Protein AF-A0A8R2NR79-F1 (afdb_monomer)

Mean predicted aligned error: 14.7 Å

Foldseek 3Di:
DVVLCLQVLPAPVNLLVDDLVNLCVSCVVDPVVVSVVVRVVSVVVSVVLVVLVVVVVVVVVPDPDDDDDDDDDPPPPPPVDALVVLLVVDPLSVVLVVVCVVPLDDDPVSVLSSLVSSLVVCVVVVPDDDLVVQQVVLVNVCVSRVSDHSLQRWDDRDDPDDIDHSNVVVNVVVVVVCCVVVVDPDPPPDDDDPDPDDDDDDDDDDDDDDDDD

pLDDT: mean 77.38, std 22.66, range [29.72, 97.75]

Sequence (213 aa):
MLLIYVDQLIDMTTLSRMKSEQVYKLLNNFPYGIIFKFEEELVQWQNNINNLNIATNANEMSLKKSNVETIAKPHKSSHNLRVDEVLALSTQGSLILDYFKTHNKLNDGIRATLVDILIAQVLSQQIPMSVSLAESLANQIVAMFKTEVKDTYFMKIGCNKNPKGKLYSKYYNSVRNMKNTGLIPTTIIKNKIINDNQPNQILHHIKEENGKN

Solvent-accessible surface area (backbone atoms only — not comparable to full-atom values): 13415 Å² total; per-residue (Å²): 115,76,67,59,37,62,75,68,57,58,36,71,73,51,60,64,68,62,48,69,73,54,50,54,64,73,41,62,91,50,60,64,72,60,47,52,52,50,51,53,54,49,53,54,50,41,51,52,54,51,51,54,55,52,55,52,59,59,59,67,74,74,74,87,84,81,90,80,94,74,96,72,83,82,80,78,77,80,76,81,78,50,68,68,60,57,25,72,74,30,77,68,31,47,52,51,53,52,49,31,73,75,63,68,47,81,52,74,68,54,50,49,51,52,46,49,55,54,44,51,52,37,55,73,70,67,53,81,89,44,73,68,56,42,47,52,49,22,52,48,48,31,70,74,37,78,69,50,47,43,54,62,34,32,38,66,64,73,92,85,46,80,70,42,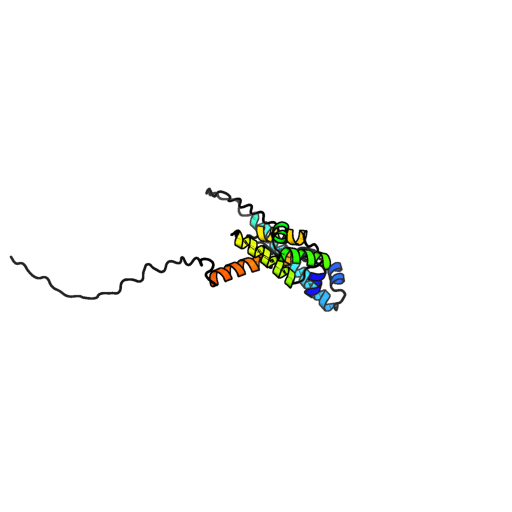28,52,47,57,51,48,44,57,51,49,53,50,49,33,35,74,71,63,76,36,87,67,88,79,82,70,97,77,87,86,84,90,84,81,83,88,81,90,80,92,72,94,82,84,88,85,81,91,133

Radius of gyration: 28.9 Å; Cα contacts (8 Å, |Δi|>4): 133; chains: 1; bounding box: 76×89×70 Å

Organism: Acyrthosiphon pisum (NCBI:txid7029)

Secondary structure (DSSP, 8-state):
-HHHHHHTT--HHHHHH--HHHHHHHTTTS-HHHHHHHHHHHHHHHHHHHHHHHHHHHHTTS--------------------HHHHHHH-HHHHHHHHHHHHHSS--HHHHHHHHHHHHHHHHHTT----HHHHHHHHHHHHHH-TT--HHHH-B--TTTSPPBSHHHHHHHHHHHHHHHTTSS------S-SSS------------------

Structure (mmCIF, N/CA/C/O backbone):
data_AF-A0A8R2NR79-F1
#
_entry.id   AF-A0A8R2NR79-F1
#
loop_
_atom_site.group_PDB
_atom_site.id
_atom_site.type_symbol
_atom_site.label_atom_id
_atom_site.label_alt_id
_atom_site.label_comp_id
_atom_site.label_asym_id
_atom_site.label_entity_id
_atom_site.label_seq_id
_atom_site.pdbx_PDB_ins_code
_atom_site.Cartn_x
_atom_site.Cartn_y
_atom_site.Cartn_z
_atom_site.occupancy
_atom_site.B_iso_or_equiv
_atom_site.auth_seq_id
_atom_site.auth_comp_id
_atom_site.auth_asym_id
_atom_site.auth_atom_id
_atom_site.pdbx_PDB_model_num
ATOM 1 N N . MET A 1 1 ? 2.578 -0.232 -17.877 1.00 53.94 1 MET A N 1
ATOM 2 C CA . MET A 1 1 ? 3.504 0.468 -16.958 1.00 53.94 1 MET A CA 1
ATOM 3 C C . MET A 1 1 ? 3.292 0.068 -15.500 1.00 53.94 1 MET A C 1
ATOM 5 O O . MET A 1 1 ? 4.182 -0.573 -14.972 1.00 53.94 1 MET A O 1
ATOM 9 N N . LEU A 1 2 ? 2.144 0.353 -14.863 1.00 45.12 2 LEU A N 1
ATOM 10 C CA . LEU A 1 2 ? 1.926 0.130 -13.413 1.00 45.12 2 LEU A CA 1
ATOM 11 C C . LEU A 1 2 ? 2.197 -1.302 -12.896 1.00 45.12 2 LEU A C 1
ATOM 13 O O . LEU A 1 2 ? 2.725 -1.444 -11.800 1.00 45.12 2 LEU A O 1
ATOM 17 N N . LEU A 1 3 ? 1.902 -2.347 -13.679 1.00 46.75 3 LEU A N 1
ATOM 18 C CA . LEU A 1 3 ? 2.153 -3.746 -13.285 1.00 46.75 3 LEU A CA 1
ATOM 19 C C . LEU A 1 3 ? 3.650 -4.071 -13.112 1.00 46.75 3 LEU A C 1
ATOM 21 O O . LEU A 1 3 ? 4.018 -4.768 -12.175 1.00 46.75 3 LEU A O 1
ATOM 25 N N . ILE A 1 4 ? 4.522 -3.490 -13.942 1.00 61.28 4 ILE A N 1
ATOM 26 C CA . ILE A 1 4 ? 5.966 -3.784 -13.931 1.00 61.28 4 ILE A CA 1
ATOM 27 C C . ILE A 1 4 ? 6.628 -3.262 -12.654 1.00 61.28 4 ILE A C 1
ATOM 29 O O . ILE A 1 4 ? 7.475 -3.939 -12.078 1.00 61.28 4 ILE A O 1
ATOM 33 N N . TYR A 1 5 ? 6.220 -2.085 -12.176 1.00 60.22 5 TYR A N 1
ATOM 34 C CA . TYR A 1 5 ? 6.789 -1.493 -10.962 1.00 60.22 5 TYR A CA 1
ATOM 35 C C . TYR A 1 5 ? 6.438 -2.292 -9.708 1.00 60.22 5 TYR A C 1
ATOM 37 O O . TYR A 1 5 ? 7.292 -2.482 -8.845 1.00 60.22 5 TYR A O 1
ATOM 45 N N . VAL A 1 6 ? 5.203 -2.796 -9.629 1.00 59.25 6 VAL A N 1
ATOM 46 C CA . VAL A 1 6 ? 4.748 -3.621 -8.500 1.00 59.25 6 VAL A CA 1
ATOM 47 C C . VAL A 1 6 ? 5.437 -4.985 -8.509 1.00 59.25 6 VAL A C 1
ATOM 49 O O . VAL A 1 6 ? 5.797 -5.488 -7.448 1.00 59.25 6 VAL A O 1
ATOM 52 N N . ASP A 1 7 ? 5.661 -5.573 -9.685 1.00 69.25 7 ASP A N 1
ATOM 53 C CA . ASP A 1 7 ? 6.327 -6.874 -9.800 1.00 69.25 7 ASP A CA 1
ATOM 54 C C . ASP A 1 7 ? 7.828 -6.808 -9.495 1.00 69.25 7 ASP A C 1
ATOM 56 O O . ASP A 1 7 ? 8.375 -7.759 -8.944 1.00 69.25 7 ASP A O 1
ATOM 60 N N . GLN A 1 8 ? 8.474 -5.678 -9.791 1.00 78.44 8 GLN A N 1
ATOM 61 C CA . GLN A 1 8 ? 9.899 -5.450 -9.518 1.00 78.44 8 GLN A CA 1
ATOM 62 C C . GLN A 1 8 ? 10.167 -4.780 -8.161 1.00 78.44 8 GLN A C 1
ATOM 64 O O . GLN A 1 8 ? 11.302 -4.401 -7.880 1.00 78.44 8 GLN A O 1
ATOM 69 N N . LEU A 1 9 ? 9.138 -4.628 -7.316 1.00 81.12 9 LEU A N 1
ATOM 70 C CA . LEU A 1 9 ? 9.237 -4.027 -5.978 1.00 81.12 9 LEU A CA 1
ATOM 71 C C . LEU A 1 9 ? 9.825 -2.608 -5.979 1.00 81.12 9 LEU A C 1
ATOM 73 O O . LEU A 1 9 ? 10.526 -2.205 -5.051 1.00 81.12 9 LEU A O 1
ATOM 77 N N . ILE A 1 10 ? 9.542 -1.841 -7.029 1.00 85.06 10 ILE A N 1
ATOM 78 C CA . ILE A 1 10 ? 10.088 -0.499 -7.190 1.00 85.06 10 ILE A CA 1
ATOM 79 C C . ILE A 1 10 ? 9.253 0.479 -6.363 1.00 85.06 10 ILE A C 1
ATOM 81 O O . ILE A 1 10 ? 8.113 0.794 -6.709 1.00 85.06 10 ILE A O 1
ATOM 85 N N . ASP A 1 11 ? 9.845 0.968 -5.275 1.00 83.88 11 ASP A N 1
ATOM 86 C CA . ASP A 1 11 ? 9.303 2.044 -4.447 1.00 8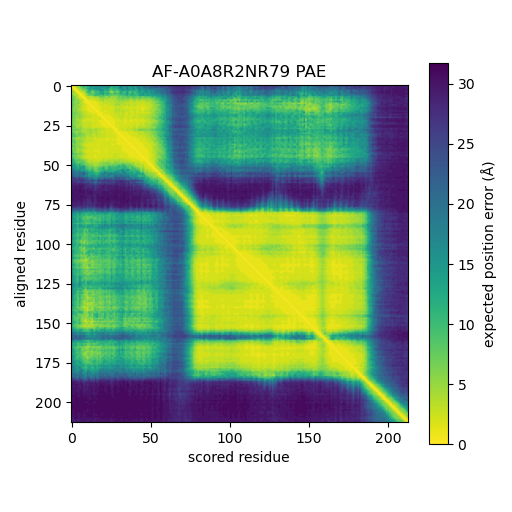3.88 11 ASP A CA 1
ATOM 87 C C . ASP A 1 11 ? 9.787 3.431 -4.927 1.00 83.88 11 ASP A C 1
ATOM 89 O O . ASP A 1 11 ? 10.653 3.570 -5.798 1.00 83.88 11 ASP A O 1
ATOM 93 N N . MET A 1 12 ? 9.224 4.495 -4.362 1.00 84.06 12 MET A N 1
ATOM 94 C CA . MET A 1 12 ? 9.547 5.880 -4.711 1.00 84.06 12 MET A CA 1
ATOM 95 C C . MET A 1 12 ? 10.981 6.253 -4.331 1.00 84.06 12 MET A C 1
ATOM 97 O O . MET A 1 12 ? 11.592 7.103 -4.982 1.00 84.06 12 MET A O 1
ATOM 101 N N . THR A 1 13 ? 11.546 5.605 -3.310 1.00 84.81 13 THR A N 1
ATOM 102 C CA . THR A 1 13 ? 12.955 5.770 -2.926 1.00 84.81 13 THR A CA 1
ATOM 103 C C . THR A 1 13 ? 13.886 5.173 -3.980 1.00 84.81 13 THR A C 1
ATOM 105 O O . THR A 1 13 ? 14.932 5.737 -4.292 1.00 84.81 13 THR A O 1
ATOM 108 N N . THR A 1 14 ? 13.499 4.042 -4.560 1.00 87.25 14 THR A N 1
ATOM 109 C CA . THR A 1 14 ? 14.222 3.380 -5.643 1.00 87.25 14 THR A CA 1
ATOM 110 C C . THR A 1 14 ? 14.127 4.214 -6.912 1.00 87.25 14 THR A C 1
ATOM 112 O O . THR A 1 14 ? 15.153 4.484 -7.531 1.00 87.25 14 THR A O 1
ATOM 115 N N . LEU A 1 15 ? 12.934 4.718 -7.256 1.00 88.31 15 LEU A N 1
ATOM 116 C CA . LEU A 1 15 ? 12.749 5.631 -8.393 1.00 88.31 15 LEU A CA 1
ATOM 117 C C . LEU A 1 15 ? 13.586 6.905 -8.260 1.00 88.31 15 LEU A C 1
ATOM 119 O O . LEU A 1 15 ? 14.172 7.351 -9.244 1.00 88.31 15 LEU A O 1
ATOM 123 N N . SER A 1 16 ? 13.697 7.481 -7.058 1.00 88.12 16 SER A N 1
ATOM 124 C CA . SER A 1 16 ? 14.470 8.718 -6.850 1.00 88.12 16 SER A CA 1
ATOM 125 C C . SER A 1 16 ? 15.976 8.549 -7.057 1.00 88.12 16 SER A C 1
ATOM 127 O O . SER A 1 16 ? 16.684 9.535 -7.236 1.00 88.12 16 SER A O 1
ATOM 129 N N . ARG A 1 17 ? 16.462 7.304 -7.064 1.00 88.94 17 ARG A N 1
ATOM 130 C CA . ARG A 1 17 ? 17.875 6.941 -7.244 1.00 88.94 17 ARG A CA 1
ATOM 131 C C . ARG A 1 17 ? 18.142 6.156 -8.528 1.00 88.94 17 ARG A C 1
ATOM 133 O O . ARG A 1 17 ? 19.284 5.767 -8.773 1.00 88.94 17 ARG A O 1
ATOM 140 N N . MET A 1 18 ? 17.103 5.890 -9.316 1.00 91.19 18 MET A N 1
ATOM 141 C CA . MET A 1 18 ? 17.179 5.050 -10.503 1.00 91.19 18 MET A CA 1
ATOM 142 C C . MET A 1 18 ? 17.978 5.747 -11.609 1.00 91.19 18 MET A C 1
ATOM 144 O O . MET A 1 18 ? 17.719 6.906 -11.931 1.00 91.19 18 MET A O 1
ATOM 148 N N . LYS A 1 19 ? 18.949 5.025 -12.181 1.00 92.12 19 LYS A N 1
ATOM 149 C CA . LYS A 1 19 ? 19.825 5.500 -13.267 1.00 92.12 19 LYS A CA 1
ATOM 150 C C . LYS A 1 19 ? 19.344 5.024 -14.637 1.00 92.12 19 LYS A C 1
ATOM 152 O O . LYS A 1 19 ? 18.679 3.993 -14.726 1.00 92.12 19 LYS A O 1
ATOM 157 N N . SER A 1 20 ? 19.797 5.692 -15.699 1.00 90.06 20 SER A N 1
ATOM 158 C CA . SER A 1 20 ? 19.536 5.350 -17.105 1.00 90.06 20 SER A CA 1
ATOM 159 C C . SER A 1 20 ? 19.664 3.854 -17.392 1.00 90.06 20 SER A C 1
ATOM 161 O O . SER A 1 20 ? 18.715 3.224 -17.843 1.00 90.06 20 SER A O 1
ATOM 163 N N . GLU A 1 21 ? 20.787 3.229 -17.026 1.00 91.75 21 GLU A N 1
ATOM 164 C CA . GLU A 1 21 ? 21.017 1.791 -17.245 1.00 91.75 21 GLU A CA 1
ATOM 165 C C . GLU A 1 21 ? 19.917 0.895 -16.657 1.00 91.75 21 GLU A C 1
ATOM 167 O O . GLU A 1 21 ? 19.565 -0.138 -17.227 1.00 91.75 21 GLU A O 1
ATOM 172 N N . GLN A 1 22 ? 19.372 1.277 -15.502 1.00 90.81 22 GLN A N 1
ATOM 173 C CA . GLN A 1 22 ? 18.300 0.541 -14.839 1.00 90.81 22 GLN A CA 1
ATOM 174 C C . GLN A 1 22 ? 16.958 0.787 -15.527 1.00 90.81 22 GLN A C 1
ATOM 176 O O . GLN A 1 22 ? 16.168 -0.145 -15.626 1.00 90.81 22 GLN A O 1
ATOM 181 N N . VAL A 1 23 ? 16.727 1.991 -16.060 1.00 90.50 23 VAL A N 1
ATOM 182 C CA . VAL A 1 23 ? 15.547 2.313 -16.875 1.00 90.50 23 VAL A CA 1
ATOM 183 C C . VAL A 1 23 ? 15.514 1.458 -18.143 1.00 90.50 23 VAL A C 1
ATOM 185 O O . VAL A 1 23 ? 14.503 0.808 -18.407 1.00 90.50 23 VAL A O 1
ATOM 188 N N . TYR A 1 24 ? 16.628 1.376 -18.878 1.00 89.31 24 TYR A N 1
ATOM 189 C CA . TYR A 1 24 ? 16.722 0.538 -20.082 1.00 89.31 24 TYR A CA 1
ATOM 190 C C . TYR A 1 24 ? 16.546 -0.952 -19.769 1.00 89.31 24 TYR A C 1
ATOM 192 O O . TYR A 1 24 ? 15.930 -1.670 -20.551 1.00 89.31 24 TYR A O 1
ATOM 200 N N . LYS A 1 25 ? 17.030 -1.426 -18.611 1.00 90.31 25 LYS A N 1
ATOM 201 C CA . LYS A 1 25 ? 16.789 -2.805 -18.150 1.00 90.31 25 LYS A CA 1
ATOM 202 C C . LYS A 1 25 ? 15.327 -3.041 -17.761 1.00 90.31 25 LYS A C 1
ATOM 204 O O . LYS A 1 25 ? 14.774 -4.078 -18.108 1.00 90.31 25 LYS A O 1
ATOM 209 N N . LEU A 1 26 ? 14.706 -2.092 -17.060 1.00 88.44 26 LEU A N 1
ATOM 210 C CA . LEU A 1 26 ? 13.327 -2.185 -16.576 1.00 88.44 26 LEU A CA 1
ATOM 211 C C . LEU A 1 26 ? 12.303 -2.152 -17.714 1.00 88.44 26 LEU A C 1
ATOM 213 O O . LEU A 1 26 ? 11.288 -2.844 -17.664 1.00 88.44 26 LEU A O 1
ATOM 217 N N . LEU A 1 27 ? 12.563 -1.325 -18.725 1.00 89.75 27 LEU A N 1
ATOM 218 C CA . LEU A 1 27 ? 11.667 -1.089 -19.853 1.00 89.75 27 LEU A CA 1
ATOM 219 C C . LEU A 1 27 ? 12.157 -1.762 -21.141 1.00 89.75 27 LEU A C 1
ATOM 221 O O . LEU A 1 27 ? 11.733 -1.371 -22.223 1.00 89.75 27 LEU A O 1
ATOM 225 N N . ASN A 1 28 ? 13.007 -2.788 -21.039 1.00 89.56 28 ASN A N 1
ATOM 226 C CA . ASN A 1 28 ? 13.616 -3.468 -22.190 1.00 89.56 28 ASN A CA 1
ATOM 227 C C . ASN A 1 28 ? 12.599 -4.027 -23.206 1.00 89.56 28 ASN A C 1
ATOM 229 O O . ASN A 1 28 ? 12.913 -4.160 -24.383 1.00 89.56 28 ASN A O 1
ATOM 233 N N . ASN A 1 29 ? 11.377 -4.321 -22.757 1.00 89.94 29 ASN A N 1
ATOM 234 C CA . ASN A 1 29 ? 10.286 -4.837 -23.581 1.00 89.94 29 ASN A CA 1
ATOM 235 C C . ASN A 1 29 ? 9.432 -3.732 -24.236 1.00 89.94 29 ASN A C 1
ATOM 237 O O . ASN A 1 29 ? 8.413 -4.037 -24.857 1.00 89.94 29 ASN A O 1
ATOM 241 N N . PHE A 1 30 ? 9.798 -2.454 -24.084 1.00 88.94 30 PHE A N 1
ATOM 242 C CA . PHE A 1 30 ? 9.082 -1.318 -24.669 1.00 88.94 30 PHE A CA 1
ATOM 243 C C . PHE A 1 30 ? 9.862 -0.694 -25.831 1.00 88.94 30 PHE A C 1
ATOM 245 O O . PHE A 1 30 ? 11.091 -0.725 -25.845 1.00 88.94 30 PHE A O 1
ATOM 252 N N . PRO A 1 31 ? 9.172 -0.063 -26.799 1.00 93.94 31 PRO A N 1
ATOM 253 C CA . PRO A 1 31 ? 9.835 0.711 -27.842 1.00 93.94 31 PRO A CA 1
ATOM 254 C C . PRO A 1 31 ? 10.679 1.847 -27.256 1.00 93.94 31 PRO A C 1
ATOM 256 O O . PRO A 1 31 ? 10.242 2.526 -26.325 1.00 93.94 31 PRO A O 1
ATOM 259 N N . TYR A 1 32 ? 11.834 2.127 -27.868 1.00 89.88 32 TYR A N 1
ATOM 260 C CA . TYR A 1 32 ? 12.773 3.161 -27.414 1.00 89.88 32 TYR A CA 1
ATOM 261 C C . TYR A 1 32 ? 12.125 4.520 -27.147 1.00 89.88 32 TYR A C 1
ATOM 263 O O . TYR A 1 32 ? 12.447 5.145 -26.146 1.00 89.88 32 TYR A O 1
ATOM 271 N N . GLY A 1 33 ? 11.173 4.966 -27.974 1.00 90.06 33 GLY A N 1
ATOM 272 C CA . GLY A 1 33 ? 10.485 6.243 -27.747 1.00 90.06 33 GLY A CA 1
ATOM 273 C C . GLY A 1 33 ? 9.763 6.323 -26.394 1.00 90.06 33 GLY A C 1
ATOM 274 O O . GLY A 1 33 ? 9.750 7.376 -25.765 1.00 90.06 33 GLY A O 1
ATOM 275 N N . ILE A 1 34 ? 9.217 5.203 -25.907 1.00 88.56 34 ILE A N 1
ATOM 276 C CA . ILE A 1 34 ? 8.602 5.121 -24.575 1.00 88.56 34 ILE A CA 1
ATOM 277 C C . ILE A 1 34 ? 9.674 5.138 -23.484 1.00 88.56 34 ILE A C 1
ATOM 279 O O . ILE A 1 34 ? 9.480 5.792 -22.462 1.00 88.56 34 ILE A O 1
ATOM 283 N N . ILE A 1 35 ? 10.801 4.453 -23.707 1.00 91.75 35 ILE A N 1
ATOM 284 C CA . ILE A 1 35 ? 11.926 4.420 -22.764 1.00 91.75 35 ILE A CA 1
ATOM 285 C C . ILE A 1 35 ? 12.523 5.823 -22.597 1.00 91.75 35 ILE A C 1
ATOM 287 O O . ILE A 1 35 ? 12.637 6.292 -21.469 1.00 91.75 35 ILE A O 1
ATOM 291 N N . PHE A 1 36 ? 12.821 6.514 -23.702 1.00 91.31 36 PHE A N 1
ATOM 292 C CA . PHE A 1 36 ? 13.370 7.874 -23.696 1.00 91.31 36 PHE A CA 1
ATOM 293 C C . PHE A 1 36 ? 12.433 8.865 -23.014 1.00 91.31 36 PHE A C 1
ATOM 295 O O . PHE A 1 36 ? 12.863 9.622 -22.149 1.00 91.31 36 PHE A O 1
ATOM 302 N N . LYS A 1 37 ? 11.140 8.830 -23.358 1.00 92.69 37 LYS A N 1
ATOM 303 C CA . LYS A 1 37 ? 10.154 9.711 -22.728 1.00 92.69 37 LYS A CA 1
ATOM 304 C C . LYS A 1 37 ? 10.060 9.465 -21.221 1.00 92.69 37 LYS A C 1
ATOM 306 O O . LYS A 1 37 ? 10.024 10.414 -20.446 1.00 92.69 37 LYS A O 1
ATOM 311 N N . PHE A 1 38 ? 10.036 8.199 -20.802 1.00 93.69 38 PHE A N 1
ATOM 312 C CA . PHE A 1 38 ? 10.016 7.864 -19.381 1.00 93.69 38 PHE A CA 1
ATOM 313 C C . PHE A 1 38 ? 11.293 8.326 -18.665 1.00 93.69 38 PHE A C 1
ATOM 315 O O . PHE A 1 38 ? 11.208 8.878 -17.572 1.00 93.69 38 PHE A O 1
ATOM 322 N N . GLU A 1 39 ? 12.464 8.111 -19.267 1.00 94.38 39 GLU A N 1
ATOM 323 C CA . GLU A 1 39 ? 13.752 8.553 -18.724 1.00 94.38 39 GLU A CA 1
ATOM 324 C C . GLU A 1 39 ? 13.782 10.075 -18.524 1.00 94.38 39 GLU A C 1
ATOM 326 O O . GLU A 1 39 ? 14.154 10.545 -17.448 1.00 94.38 39 GLU A O 1
ATOM 331 N N . GLU A 1 40 ? 13.325 10.844 -19.514 1.00 93.19 40 GLU A N 1
ATOM 332 C CA . GLU A 1 40 ? 13.242 12.303 -19.431 1.00 93.19 40 GLU A CA 1
ATOM 333 C C . GLU A 1 40 ? 12.312 12.758 -18.294 1.00 93.19 40 GLU A C 1
ATOM 335 O O . GLU A 1 40 ? 12.704 13.571 -17.450 1.00 93.19 40 GLU A O 1
ATOM 340 N N . GLU A 1 41 ? 11.101 12.196 -18.222 1.00 93.56 41 GLU A N 1
ATOM 341 C CA . GLU A 1 41 ? 10.136 12.499 -17.158 1.00 93.56 41 GLU A CA 1
ATOM 342 C C . GLU A 1 41 ? 10.678 12.123 -15.766 1.00 93.56 41 GLU A C 1
ATOM 344 O O . GLU A 1 41 ? 10.479 12.864 -14.796 1.00 93.56 41 GLU A O 1
ATOM 349 N N . LEU A 1 42 ? 11.408 11.008 -15.657 1.00 92.38 42 LEU A N 1
ATOM 350 C CA . LEU A 1 42 ? 12.032 10.562 -14.412 1.00 92.38 42 LEU A CA 1
ATOM 351 C C . LEU A 1 42 ? 13.107 11.549 -13.938 1.00 92.38 42 LEU A C 1
ATOM 353 O O . LEU A 1 42 ? 13.097 11.936 -12.768 1.00 92.38 42 LEU A O 1
ATOM 357 N N . VAL A 1 43 ? 13.998 11.991 -14.831 1.00 92.94 43 VAL A N 1
ATOM 358 C CA . VAL A 1 43 ? 15.059 12.963 -14.510 1.00 92.94 43 VAL A CA 1
ATOM 359 C C . VAL A 1 43 ? 14.460 14.305 -14.087 1.00 92.94 43 VAL A C 1
ATOM 361 O O . VAL A 1 43 ? 14.874 14.887 -13.080 1.00 92.94 43 VAL A O 1
ATOM 364 N N . GLN A 1 44 ? 13.440 14.788 -14.803 1.00 91.75 44 GLN A N 1
ATOM 365 C CA . GLN A 1 44 ? 12.730 16.015 -14.429 1.00 91.75 44 GLN A CA 1
ATOM 366 C C . GLN A 1 44 ? 12.093 15.897 -13.037 1.00 91.75 44 GLN A C 1
ATOM 368 O O . GLN A 1 44 ? 12.212 16.809 -12.210 1.00 91.75 44 GLN A O 1
ATOM 373 N N . TRP A 1 45 ? 11.454 14.762 -12.744 1.00 92.19 45 TRP A N 1
ATOM 374 C CA . TRP A 1 45 ? 10.865 14.504 -11.433 1.00 92.19 45 TRP A CA 1
ATOM 375 C C . TRP A 1 45 ? 11.921 14.439 -10.316 1.00 92.19 45 TRP A C 1
ATOM 377 O O . TRP A 1 45 ? 11.734 15.074 -9.274 1.00 92.19 45 TRP A O 1
ATOM 387 N N . GLN A 1 46 ? 13.046 13.750 -10.534 1.00 90.75 46 GLN A N 1
ATOM 388 C CA . GLN A 1 46 ? 14.161 13.672 -9.579 1.00 90.75 46 GLN A CA 1
ATOM 389 C C . GLN A 1 46 ? 14.721 15.066 -9.248 1.00 90.75 46 GLN A C 1
ATOM 391 O O . GLN A 1 46 ? 14.887 15.410 -8.074 1.00 90.75 46 GLN A O 1
ATOM 396 N N . ASN A 1 47 ? 14.930 15.908 -10.264 1.00 89.50 47 ASN A N 1
ATOM 397 C CA . ASN A 1 47 ? 15.398 17.285 -10.082 1.00 89.50 47 ASN A CA 1
ATOM 398 C C . ASN A 1 47 ? 14.414 18.128 -9.259 1.00 89.50 47 ASN A C 1
ATOM 400 O O . ASN A 1 47 ? 14.823 18.872 -8.367 1.00 89.50 47 ASN A O 1
ATOM 404 N N . ASN A 1 48 ? 13.110 17.978 -9.500 1.00 88.00 48 ASN A N 1
ATOM 405 C CA . ASN A 1 48 ? 12.079 18.693 -8.748 1.00 88.00 48 ASN A CA 1
ATOM 406 C C . ASN A 1 48 ? 12.067 18.302 -7.256 1.00 88.00 48 ASN A C 1
ATOM 408 O O . ASN A 1 48 ? 11.989 19.168 -6.383 1.00 88.00 48 ASN A O 1
ATOM 412 N N . ILE A 1 49 ? 12.206 17.007 -6.946 1.00 83.06 49 ILE A N 1
ATOM 413 C CA . ILE A 1 49 ? 12.311 16.521 -5.558 1.00 83.06 49 ILE A CA 1
ATOM 414 C C . ILE A 1 49 ? 13.542 17.127 -4.864 1.00 83.06 49 ILE A C 1
ATOM 416 O O . ILE A 1 49 ? 13.435 17.607 -3.734 1.00 83.06 49 ILE A O 1
ATOM 420 N N . ASN A 1 50 ? 14.696 17.151 -5.538 1.00 80.81 50 ASN A N 1
ATOM 421 C CA . ASN A 1 50 ? 15.930 17.720 -4.988 1.00 80.81 50 ASN A CA 1
ATOM 422 C C . ASN A 1 50 ? 15.794 19.222 -4.712 1.00 80.81 50 ASN A C 1
ATOM 424 O O . ASN A 1 50 ? 16.154 19.682 -3.629 1.00 80.81 50 ASN A O 1
ATOM 428 N N . ASN A 1 51 ? 15.199 19.972 -5.640 1.00 80.19 51 ASN A N 1
ATOM 429 C CA . ASN A 1 51 ? 14.953 21.405 -5.472 1.00 80.19 51 ASN A CA 1
ATOM 430 C C . ASN A 1 51 ? 14.016 21.699 -4.292 1.00 80.19 51 ASN A C 1
ATOM 432 O O . ASN A 1 51 ? 14.268 22.629 -3.524 1.00 80.19 51 ASN A O 1
ATOM 436 N N . LEU A 1 52 ? 12.969 20.885 -4.103 1.00 74.81 52 LEU A N 1
ATOM 437 C CA . LEU A 1 52 ? 12.061 21.014 -2.962 1.00 74.81 52 LEU A CA 1
ATOM 438 C C . LEU A 1 52 ? 12.796 20.803 -1.631 1.00 74.81 52 LEU A C 1
ATOM 440 O O . LEU A 1 52 ? 12.582 21.574 -0.698 1.00 74.81 52 LEU A O 1
ATOM 444 N N . ASN A 1 53 ? 13.683 19.806 -1.565 1.00 69.50 53 ASN A N 1
ATOM 445 C CA . ASN A 1 53 ? 14.474 19.511 -0.369 1.00 69.50 53 ASN A CA 1
ATOM 446 C C . ASN A 1 53 ? 15.500 20.621 -0.057 1.00 69.50 53 ASN A C 1
ATOM 448 O O . ASN A 1 53 ? 15.707 20.969 1.106 1.00 69.50 53 ASN A O 1
ATOM 452 N N . ILE A 1 54 ? 16.121 21.215 -1.083 1.00 66.31 54 ILE A N 1
ATOM 453 C CA . ILE A 1 54 ? 17.070 22.332 -0.924 1.00 66.31 54 ILE A CA 1
ATOM 454 C C . ILE A 1 54 ? 16.350 23.589 -0.416 1.00 66.31 54 ILE A C 1
ATOM 456 O O . ILE A 1 54 ? 16.820 24.229 0.525 1.00 66.31 54 ILE A O 1
ATOM 460 N N . ALA A 1 55 ? 15.182 23.912 -0.980 1.00 60.88 55 ALA A N 1
ATOM 461 C CA . ALA A 1 55 ? 14.378 25.055 -0.549 1.00 60.88 55 ALA A CA 1
ATOM 462 C C . ALA A 1 55 ? 13.902 24.925 0.910 1.00 60.88 55 ALA A C 1
ATOM 464 O O . ALA A 1 55 ? 13.876 25.911 1.646 1.00 60.88 55 ALA A O 1
ATOM 465 N N . THR A 1 56 ? 13.568 23.714 1.366 1.00 57.28 56 THR A N 1
ATOM 466 C CA . THR A 1 56 ? 13.214 23.477 2.775 1.00 57.28 56 THR A CA 1
ATOM 467 C C . THR A 1 56 ? 14.405 23.633 3.720 1.00 57.28 56 THR A C 1
ATOM 469 O O . THR A 1 56 ? 14.250 24.252 4.769 1.00 57.28 56 THR A O 1
ATOM 472 N N . ASN A 1 57 ? 15.599 23.177 3.329 1.00 57.28 57 ASN A N 1
ATOM 473 C CA . ASN A 1 57 ? 16.805 23.303 4.158 1.00 57.28 57 ASN A CA 1
ATOM 474 C C . ASN A 1 57 ? 17.288 24.762 4.280 1.00 57.28 57 ASN A C 1
ATOM 476 O O . ASN A 1 57 ? 17.851 25.146 5.303 1.00 57.28 57 ASN A O 1
ATOM 480 N N . ALA A 1 58 ? 17.043 25.593 3.262 1.00 53.81 58 ALA A N 1
ATOM 481 C CA . ALA A 1 58 ? 17.337 27.026 3.310 1.00 53.81 58 ALA A CA 1
ATOM 482 C C . ALA A 1 58 ? 16.394 27.791 4.262 1.00 53.81 58 ALA A C 1
ATOM 484 O O . ALA A 1 58 ? 16.829 28.698 4.972 1.00 53.81 58 ALA A O 1
ATOM 485 N N . ASN A 1 59 ? 15.120 27.393 4.333 1.00 54.53 59 ASN A N 1
ATOM 486 C CA . ASN A 1 59 ? 14.122 28.038 5.193 1.00 54.53 59 ASN A CA 1
ATOM 487 C C . ASN A 1 59 ? 14.282 27.693 6.687 1.00 54.53 59 ASN A C 1
ATOM 489 O O . ASN A 1 59 ? 13.885 28.485 7.541 1.00 54.53 59 ASN A O 1
ATOM 493 N N . GLU A 1 60 ? 14.907 26.562 7.029 1.00 47.28 60 GLU A N 1
ATOM 494 C CA . GLU A 1 60 ? 15.214 26.208 8.426 1.00 47.28 60 GLU A CA 1
ATOM 495 C C . GLU A 1 60 ? 16.362 27.037 9.033 1.00 47.28 60 GLU A C 1
ATOM 497 O O . GLU A 1 60 ? 16.493 27.110 10.256 1.00 47.28 60 GLU A O 1
ATOM 502 N N . MET A 1 61 ? 17.158 27.733 8.213 1.00 41.81 61 MET A N 1
ATOM 503 C CA . MET A 1 61 ? 18.282 28.553 8.685 1.00 41.81 61 MET A CA 1
ATOM 504 C C . MET A 1 61 ? 17.891 29.979 9.113 1.00 41.81 61 MET A C 1
ATOM 506 O O . MET A 1 61 ? 18.729 30.690 9.665 1.00 41.81 61 MET A O 1
ATOM 510 N N . SER A 1 62 ? 16.638 30.410 8.901 1.00 42.25 62 SER A N 1
ATOM 511 C CA . SER A 1 62 ? 16.226 31.814 9.104 1.00 42.25 62 SER A CA 1
ATOM 512 C C . SER A 1 62 ? 15.246 32.062 10.266 1.00 42.25 62 SER A C 1
ATOM 514 O O . SER A 1 62 ? 14.967 33.212 10.592 1.00 42.25 62 SER A O 1
ATOM 516 N N . LEU A 1 63 ? 14.776 31.036 10.983 1.00 40.88 63 LEU A N 1
ATOM 517 C CA . LEU A 1 63 ? 13.842 31.212 12.110 1.00 40.88 63 LEU A CA 1
ATOM 518 C C . LEU A 1 63 ? 14.382 30.602 13.410 1.00 40.88 63 LEU A C 1
ATOM 520 O O . LEU A 1 63 ? 13.867 29.620 13.935 1.00 40.88 63 LEU A O 1
ATOM 524 N N . LYS A 1 64 ? 15.414 31.235 13.977 1.00 46.88 64 LYS A N 1
ATOM 525 C CA . LYS A 1 64 ? 15.733 31.122 15.409 1.00 46.88 64 LYS A CA 1
ATOM 526 C C . LYS A 1 64 ? 15.891 32.508 16.027 1.00 46.88 64 LYS A C 1
ATOM 528 O O . LYS A 1 64 ? 17.006 32.978 16.229 1.00 46.88 64 LYS A O 1
ATOM 533 N N . LYS A 1 65 ? 14.760 33.139 16.354 1.00 42.16 65 LYS A N 1
ATOM 534 C CA . LYS A 1 65 ? 14.628 34.060 17.497 1.00 42.16 65 LYS A CA 1
ATOM 535 C C . LYS A 1 65 ? 13.159 34.420 17.745 1.00 42.16 65 LYS A C 1
ATOM 537 O O . LYS A 1 65 ? 12.590 35.211 17.009 1.00 42.16 65 LYS A O 1
ATOM 542 N N . SER A 1 66 ? 12.575 33.841 18.794 1.00 33.62 66 SER A N 1
ATOM 543 C CA . SER A 1 66 ? 11.879 34.554 19.880 1.00 33.62 66 SER A CA 1
ATOM 544 C C . SER A 1 66 ? 11.149 33.555 20.787 1.00 33.62 66 SER A C 1
ATOM 546 O O . SER A 1 66 ? 10.500 32.633 20.303 1.00 33.62 66 SER A O 1
ATOM 548 N N . ASN A 1 67 ? 11.284 33.771 22.098 1.00 40.88 67 ASN A N 1
ATOM 549 C CA . ASN A 1 67 ? 10.597 33.106 23.210 1.00 40.88 67 ASN A CA 1
ATOM 550 C C . ASN A 1 67 ? 9.080 32.986 23.012 1.00 40.88 67 ASN A C 1
ATOM 552 O O . ASN A 1 67 ? 8.498 33.916 22.466 1.00 40.88 67 ASN A O 1
ATOM 556 N N . VAL A 1 68 ? 8.466 31.936 23.581 1.00 34.25 68 VAL A N 1
ATOM 557 C CA . VAL A 1 68 ? 7.443 32.017 24.652 1.00 34.25 68 VAL A CA 1
ATOM 558 C C . VAL A 1 68 ? 7.328 30.641 25.330 1.00 34.25 68 VAL A C 1
ATOM 560 O O . VAL A 1 68 ? 7.132 29.617 24.677 1.00 34.25 68 VAL A O 1
ATOM 563 N N . GLU A 1 69 ? 7.455 30.636 26.656 1.00 41.56 69 GLU A N 1
ATOM 564 C CA . GLU A 1 69 ? 7.060 29.549 27.550 1.00 41.56 69 GLU A CA 1
ATOM 565 C C . GLU A 1 69 ? 5.556 29.283 27.438 1.00 41.56 69 GLU A C 1
ATOM 567 O O . GLU A 1 69 ? 4.756 30.180 27.687 1.00 41.56 69 GLU A O 1
ATOM 572 N N . THR A 1 70 ? 5.131 28.044 27.186 1.00 32.78 70 THR A N 1
ATOM 573 C CA . THR A 1 70 ? 3.915 27.530 27.834 1.00 32.78 70 THR A CA 1
ATOM 574 C C . THR A 1 70 ? 3.992 26.015 27.965 1.00 32.78 70 THR A C 1
ATOM 576 O O . THR A 1 70 ? 4.231 25.276 27.013 1.00 32.78 70 THR A O 1
ATOM 579 N N . ILE A 1 71 ? 3.791 25.578 29.200 1.00 46.66 71 ILE A N 1
ATOM 580 C CA . ILE A 1 71 ? 3.704 24.203 29.670 1.00 46.66 71 ILE A CA 1
ATOM 581 C C . ILE A 1 71 ? 2.664 23.427 28.849 1.00 46.66 71 ILE A C 1
ATOM 583 O O . ILE A 1 71 ? 1.467 23.680 28.951 1.00 46.66 71 ILE A O 1
ATOM 587 N N . ALA A 1 72 ? 3.111 22.417 28.105 1.00 37.06 72 ALA A N 1
ATOM 588 C CA . ALA A 1 72 ? 2.262 21.318 27.664 1.00 37.06 72 ALA A CA 1
ATOM 589 C C . ALA A 1 72 ? 3.032 20.006 27.834 1.00 37.06 72 ALA A C 1
ATOM 591 O O . ALA A 1 72 ? 4.054 19.759 27.195 1.00 37.06 72 ALA A O 1
ATOM 592 N N . LYS A 1 73 ? 2.548 19.179 28.763 1.00 39.78 73 LYS A N 1
ATOM 593 C CA . LYS A 1 73 ? 3.060 17.836 29.045 1.00 39.78 73 LYS A CA 1
ATOM 594 C C . LYS A 1 73 ? 3.102 17.013 27.745 1.00 39.78 73 LYS A C 1
ATOM 596 O O . LYS A 1 73 ? 2.093 16.977 27.039 1.00 39.78 73 LYS A O 1
ATOM 601 N N . PRO A 1 74 ? 4.192 16.287 27.441 1.00 34.66 74 PRO A N 1
ATOM 602 C CA . PRO A 1 74 ? 4.181 15.335 26.345 1.00 34.66 74 PRO A CA 1
ATOM 603 C C . PRO A 1 74 ? 3.352 14.118 26.772 1.00 34.66 74 PRO A C 1
ATOM 605 O O . PRO A 1 74 ? 3.814 13.285 27.554 1.00 34.66 74 PRO A O 1
ATOM 608 N N . HIS A 1 75 ? 2.128 13.990 26.259 1.00 37.03 75 HIS A N 1
ATOM 609 C CA . HIS A 1 75 ? 1.444 12.699 26.245 1.00 37.03 75 HIS A CA 1
ATOM 610 C C . HIS A 1 75 ? 2.248 11.766 25.328 1.00 37.03 75 HIS A C 1
ATOM 612 O O . HIS A 1 75 ? 2.066 11.736 24.113 1.00 37.03 75 HIS A O 1
ATOM 618 N N . LYS A 1 76 ? 3.182 11.013 25.915 1.00 44.19 76 LYS A N 1
ATOM 619 C CA . LYS A 1 76 ? 3.773 9.828 25.292 1.00 44.19 76 LYS A CA 1
ATOM 620 C C . LYS A 1 76 ? 2.696 8.745 25.233 1.00 44.19 76 LYS A C 1
ATOM 622 O O . LYS A 1 76 ? 2.657 7.857 26.077 1.00 44.19 76 LYS A O 1
ATOM 627 N N . SER A 1 77 ? 1.801 8.819 24.254 1.00 42.56 77 SER A N 1
ATOM 628 C CA . SER A 1 77 ? 0.966 7.679 23.894 1.00 42.56 77 SER A CA 1
ATOM 629 C C . SER A 1 77 ? 1.812 6.732 23.037 1.00 42.56 77 SER A C 1
ATOM 631 O O . SER A 1 77 ? 1.706 6.723 21.810 1.00 42.56 77 SER A O 1
ATOM 633 N N . SER A 1 78 ? 2.717 5.975 23.666 1.00 52.28 78 SER A N 1
ATOM 634 C CA . SER A 1 78 ? 3.424 4.872 22.999 1.00 52.28 78 SER A CA 1
ATOM 635 C C . SER A 1 78 ? 2.447 3.716 22.767 1.00 52.28 78 SER A C 1
ATOM 637 O O . SER A 1 78 ? 2.552 2.664 23.389 1.00 52.28 78 SER A O 1
ATOM 639 N N . HIS A 1 79 ? 1.455 3.919 21.898 1.00 61.59 79 HIS A N 1
ATOM 640 C CA . HIS A 1 79 ? 0.626 2.831 21.398 1.00 61.59 79 HIS A CA 1
ATOM 641 C C . HIS A 1 79 ? 1.490 2.012 20.442 1.00 61.59 79 HIS A C 1
ATOM 643 O O . HIS A 1 79 ? 1.627 2.337 19.262 1.00 61.59 79 HIS A O 1
ATOM 649 N N . ASN A 1 80 ? 2.150 0.991 20.984 1.00 73.69 80 ASN A N 1
ATOM 650 C CA . ASN A 1 80 ? 2.979 0.082 20.211 1.00 73.69 80 ASN A CA 1
ATOM 651 C C . ASN A 1 80 ? 2.080 -0.960 19.534 1.00 73.69 80 ASN A C 1
ATOM 653 O O . ASN A 1 80 ? 1.948 -2.082 20.012 1.00 73.69 80 ASN A O 1
ATOM 657 N N . LEU A 1 81 ? 1.391 -0.554 18.465 1.00 89.38 81 LEU A N 1
ATOM 658 C CA . LEU A 1 81 ? 0.587 -1.474 17.670 1.00 89.38 81 LEU A CA 1
ATOM 659 C C . LEU A 1 81 ? 1.509 -2.339 16.803 1.00 89.38 81 LEU A C 1
ATOM 661 O O . LEU A 1 81 ? 2.250 -1.822 15.959 1.00 89.38 81 LEU A O 1
ATOM 665 N N . ARG A 1 82 ? 1.434 -3.652 17.018 1.00 93.44 82 ARG A N 1
ATOM 666 C CA . ARG A 1 82 ? 2.281 -4.658 16.382 1.00 93.44 82 ARG A CA 1
ATOM 667 C C . ARG A 1 82 ? 1.516 -5.470 15.343 1.00 93.44 82 ARG A C 1
ATOM 669 O O . ARG A 1 82 ? 0.531 -6.126 15.667 1.00 93.44 82 ARG A O 1
ATOM 676 N N . VAL A 1 83 ? 1.950 -5.408 14.084 1.00 95.44 83 VAL A N 1
ATOM 677 C CA . VAL A 1 83 ? 1.260 -6.048 12.947 1.00 95.44 83 VAL A CA 1
ATOM 678 C C . VAL A 1 83 ? 1.198 -7.568 13.108 1.00 95.44 83 VAL A C 1
ATOM 680 O O . VAL A 1 83 ? 0.170 -8.171 12.809 1.00 95.44 83 VAL A O 1
ATOM 683 N N . ASP A 1 84 ? 2.265 -8.177 13.620 1.00 94.00 84 ASP A N 1
ATOM 684 C CA . ASP A 1 84 ? 2.352 -9.614 13.876 1.00 94.00 84 ASP A CA 1
ATOM 685 C C . ASP A 1 84 ? 1.332 -10.076 14.923 1.00 94.00 84 ASP A C 1
ATOM 687 O O . ASP A 1 84 ? 0.608 -11.045 14.695 1.00 94.00 84 ASP A O 1
ATOM 691 N N . GLU A 1 85 ? 1.203 -9.338 16.027 1.00 94.19 85 GLU A N 1
ATOM 692 C CA . GLU A 1 85 ? 0.232 -9.642 17.083 1.00 94.19 85 GLU A CA 1
ATOM 693 C C . GLU A 1 85 ? -1.207 -9.498 16.575 1.00 94.19 85 GLU A C 1
ATOM 695 O O . GLU A 1 85 ? -2.045 -10.370 16.801 1.00 94.19 85 GLU A O 1
ATOM 700 N N . VAL A 1 86 ? -1.494 -8.431 15.825 1.00 94.56 86 VAL A N 1
ATOM 701 C CA . VAL A 1 86 ? -2.836 -8.194 15.274 1.00 94.56 86 VAL A CA 1
ATOM 702 C C . VAL A 1 86 ? -3.253 -9.296 14.297 1.00 94.56 86 VAL A C 1
ATOM 704 O O . VAL A 1 86 ? -4.411 -9.715 14.296 1.00 94.56 86 VAL A O 1
ATOM 707 N N . LEU A 1 87 ? -2.321 -9.790 13.481 1.00 94.81 87 LEU A N 1
ATOM 708 C CA . 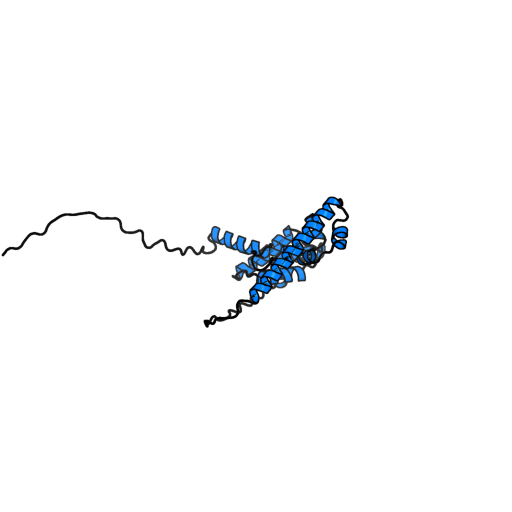LEU A 1 87 ? -2.604 -10.871 12.539 1.00 94.81 87 LEU A CA 1
ATOM 709 C C . LEU A 1 87 ? -2.719 -12.233 13.227 1.00 94.81 87 LEU A C 1
ATOM 711 O O . LEU A 1 87 ? -3.548 -13.038 12.813 1.00 94.81 87 LEU A O 1
ATOM 715 N N . ALA A 1 88 ? -1.953 -12.480 14.290 1.00 92.06 88 ALA A N 1
ATOM 716 C CA . ALA A 1 88 ? -2.068 -13.707 15.076 1.00 92.06 88 ALA A CA 1
ATOM 717 C C . ALA A 1 88 ? -3.406 -13.802 15.831 1.00 92.06 88 ALA A C 1
ATOM 719 O O . ALA A 1 88 ? -3.946 -14.892 15.995 1.00 92.06 88 ALA A O 1
ATOM 720 N N . LEU A 1 89 ? -3.960 -12.665 16.264 1.00 90.81 89 LEU A N 1
ATOM 721 C CA . LEU A 1 89 ? -5.224 -12.607 17.007 1.00 90.81 89 LEU A CA 1
ATOM 722 C C . LEU A 1 89 ? -6.476 -12.701 16.120 1.00 90.81 89 LEU A C 1
ATOM 724 O O . LEU A 1 89 ? -7.571 -12.928 16.630 1.00 90.81 89 LEU A O 1
ATOM 728 N N . SER A 1 90 ? -6.341 -12.509 14.807 1.00 93.00 90 SER A N 1
ATOM 729 C CA . SER A 1 90 ? -7.465 -12.500 13.870 1.00 93.00 90 SER A CA 1
ATOM 730 C C . SER A 1 90 ? -7.476 -13.754 13.004 1.00 93.00 90 SER A C 1
ATOM 732 O O . SER A 1 90 ? -6.487 -14.064 12.342 1.00 93.00 90 SER A O 1
ATOM 734 N N . THR A 1 91 ? -8.630 -14.420 12.894 1.00 92.75 91 THR A N 1
ATOM 735 C CA . THR A 1 91 ? -8.819 -15.541 11.954 1.00 92.75 91 THR A CA 1
ATOM 736 C C . THR A 1 91 ? -8.486 -15.133 10.517 1.00 92.75 91 THR A C 1
ATOM 738 O O . THR A 1 91 ? -7.834 -15.875 9.787 1.00 92.75 91 THR A O 1
ATOM 741 N N . GLN A 1 92 ? -8.872 -13.917 10.115 1.00 94.38 92 GLN A N 1
ATOM 742 C CA . GLN A 1 92 ? -8.524 -13.371 8.800 1.00 94.38 92 GLN A CA 1
ATOM 743 C C . GLN A 1 92 ? -7.019 -13.094 8.681 1.00 94.38 92 GLN A C 1
ATOM 745 O O . GLN A 1 92 ? -6.445 -13.240 7.606 1.00 94.38 92 GLN A O 1
ATOM 750 N N . GLY A 1 93 ? -6.361 -12.746 9.788 1.00 95.38 93 GLY A N 1
ATOM 751 C CA . GLY A 1 93 ? -4.912 -12.581 9.840 1.00 95.38 93 GLY A CA 1
ATOM 752 C C . GLY A 1 93 ? -4.159 -13.889 9.609 1.00 95.38 93 GLY A C 1
ATOM 753 O O . GLY A 1 93 ? -3.207 -13.910 8.830 1.00 95.38 93 GLY A O 1
ATOM 754 N N . SER A 1 94 ? -4.639 -14.997 10.182 1.00 94.62 94 SER A N 1
ATOM 755 C CA . SER A 1 94 ? -4.091 -16.333 9.905 1.00 94.62 94 SER A CA 1
ATOM 756 C C . SER A 1 94 ? -4.210 -16.703 8.422 1.00 94.62 94 SER A C 1
ATOM 758 O O . SER A 1 94 ? -3.232 -17.151 7.829 1.00 94.62 94 SER A O 1
ATOM 760 N N . LEU A 1 95 ? -5.352 -16.409 7.786 1.00 94.44 95 LEU A N 1
ATOM 761 C CA . LEU A 1 95 ? -5.537 -16.638 6.346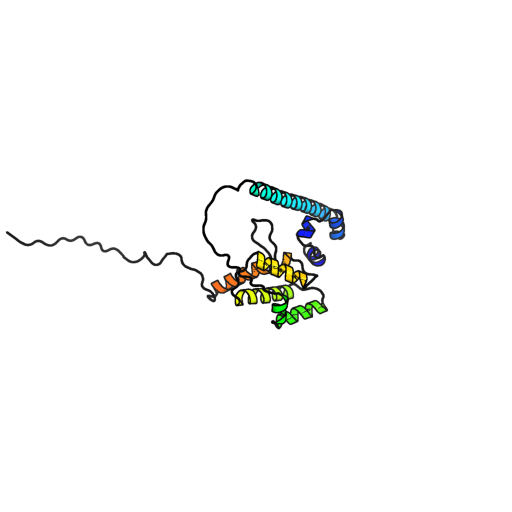 1.00 94.44 95 LEU A CA 1
ATOM 762 C C . LEU A 1 95 ? -4.549 -15.832 5.489 1.00 94.44 95 LEU A C 1
ATOM 764 O O . LEU A 1 95 ? -4.033 -16.348 4.501 1.00 94.44 95 LEU A O 1
ATOM 768 N N . ILE A 1 96 ? -4.252 -14.584 5.868 1.00 96.38 96 ILE A N 1
ATOM 769 C CA . ILE A 1 96 ? -3.250 -13.755 5.177 1.00 96.38 96 ILE A CA 1
ATOM 770 C C . ILE A 1 96 ? -1.855 -14.379 5.303 1.00 96.38 96 ILE A C 1
ATOM 772 O O . ILE A 1 96 ? -1.122 -14.453 4.314 1.00 96.38 96 ILE A O 1
ATOM 776 N N . LEU A 1 97 ? -1.489 -14.828 6.508 1.00 95.75 97 LEU A N 1
ATOM 777 C CA . LEU A 1 97 ? -0.200 -15.470 6.767 1.00 95.75 97 LEU A CA 1
ATOM 778 C C . LEU A 1 97 ? -0.044 -16.758 5.954 1.00 95.75 97 LEU A C 1
ATOM 780 O O . LEU A 1 97 ? 0.993 -16.955 5.324 1.00 95.75 97 LEU A O 1
ATOM 784 N N . ASP A 1 98 ? -1.067 -17.610 5.931 1.00 95.06 98 ASP A N 1
ATOM 785 C CA . ASP A 1 98 ? -1.025 -18.876 5.198 1.00 95.06 98 ASP A CA 1
ATOM 786 C C . ASP A 1 98 ? -1.014 -18.657 3.684 1.00 95.06 98 ASP A C 1
ATOM 788 O O . ASP A 1 98 ? -0.189 -19.249 2.988 1.00 95.06 98 ASP A O 1
ATOM 792 N N . TYR A 1 99 ? -1.820 -17.718 3.180 1.00 95.44 99 TYR A N 1
ATOM 793 C CA . TYR A 1 99 ? -1.767 -17.311 1.777 1.00 95.44 99 TYR A CA 1
ATOM 794 C C . TYR A 1 99 ? -0.357 -16.850 1.380 1.00 95.44 99 TYR A C 1
ATOM 796 O O . TYR A 1 99 ? 0.177 -17.266 0.349 1.00 95.44 99 TYR A O 1
ATOM 804 N N . PHE A 1 100 ? 0.285 -16.017 2.204 1.00 96.06 100 PHE A N 1
ATOM 805 C CA . PHE A 1 100 ? 1.634 -15.546 1.910 1.00 96.06 100 PHE A CA 1
ATOM 806 C C . PHE A 1 100 ? 2.670 -16.674 1.926 1.00 96.06 100 PHE A C 1
ATOM 808 O O . PHE A 1 100 ? 3.534 -16.694 1.055 1.00 96.06 100 PHE A O 1
ATOM 815 N N . LYS A 1 101 ? 2.575 -17.639 2.850 1.00 94.75 101 LYS A N 1
ATOM 816 C CA . LYS A 1 101 ? 3.477 -18.806 2.868 1.00 94.75 101 LYS A CA 1
ATOM 817 C C . LYS A 1 101 ? 3.402 -19.608 1.567 1.00 94.75 101 LYS A C 1
ATOM 819 O O . LYS A 1 101 ? 4.430 -20.076 1.092 1.00 94.75 101 LYS A O 1
ATOM 824 N N . THR A 1 102 ? 2.209 -19.756 0.991 1.00 94.44 102 THR A N 1
ATOM 825 C CA . THR A 1 102 ? 2.007 -20.537 -0.239 1.00 94.44 102 THR A CA 1
ATOM 826 C C . THR A 1 102 ? 2.381 -19.762 -1.504 1.00 94.44 102 THR A C 1
ATOM 828 O O . THR A 1 102 ? 2.945 -20.340 -2.429 1.00 94.44 102 THR A O 1
ATOM 831 N N . HIS A 1 103 ? 2.082 -18.462 -1.565 1.00 92.56 103 HIS A N 1
ATOM 832 C CA . HIS A 1 103 ? 2.228 -17.666 -2.792 1.00 92.56 103 HIS A CA 1
ATOM 833 C C . HIS A 1 103 ? 3.452 -16.744 -2.809 1.00 92.56 103 HIS A C 1
ATOM 835 O O . HIS A 1 103 ? 3.785 -16.199 -3.860 1.00 92.56 103 HIS A O 1
ATOM 841 N N . ASN A 1 104 ? 4.092 -16.528 -1.657 1.00 92.12 104 ASN A N 1
ATOM 842 C CA . ASN A 1 104 ? 5.198 -15.590 -1.448 1.00 92.12 104 ASN A CA 1
ATOM 843 C C . ASN A 1 104 ? 4.917 -14.163 -1.967 1.00 92.12 104 ASN A C 1
ATOM 845 O O . ASN A 1 104 ? 5.833 -13.429 -2.314 1.00 92.12 104 ASN A O 1
ATOM 849 N N . LYS A 1 105 ? 3.641 -13.775 -2.080 1.00 92.44 105 LYS A N 1
ATOM 850 C CA . LYS A 1 105 ? 3.187 -12.451 -2.524 1.00 92.44 105 LYS A CA 1
ATOM 851 C C . LYS A 1 105 ? 1.752 -12.232 -2.075 1.00 92.44 105 LYS A C 1
ATOM 853 O O . LYS A 1 105 ? 0.962 -13.170 -2.108 1.00 92.44 105 LYS A O 1
ATOM 858 N N . LEU A 1 106 ? 1.385 -11.005 -1.708 1.00 92.81 106 LEU A N 1
ATOM 859 C CA . LEU A 1 106 ? -0.017 -10.655 -1.458 1.00 92.81 106 LEU A CA 1
ATOM 860 C C . LEU A 1 106 ? -0.697 -10.222 -2.767 1.00 92.81 106 LEU A C 1
ATOM 862 O O . LEU A 1 106 ? -0.097 -9.552 -3.611 1.00 92.81 106 LEU A O 1
ATOM 866 N N . ASN A 1 107 ? -1.964 -10.588 -2.952 1.00 93.12 107 ASN A N 1
ATOM 867 C CA . ASN A 1 107 ? -2.799 -10.027 -4.021 1.00 93.12 107 ASN A CA 1
ATOM 868 C C . ASN A 1 107 ? -3.575 -8.800 -3.503 1.00 93.12 107 ASN A C 1
ATOM 870 O O . ASN A 1 107 ? -3.591 -8.541 -2.301 1.00 93.12 107 ASN A O 1
ATOM 874 N N . ASP A 1 108 ? -4.210 -8.021 -4.385 1.00 92.00 108 ASP A N 1
ATOM 875 C CA . ASP A 1 108 ? -4.873 -6.774 -3.964 1.00 92.00 108 ASP A CA 1
ATOM 876 C C . ASP A 1 108 ? -6.004 -6.991 -2.941 1.00 92.00 108 ASP A C 1
ATOM 878 O O . ASP A 1 108 ? -6.126 -6.206 -2.000 1.00 92.00 108 ASP A O 1
ATOM 882 N N . GLY A 1 109 ? -6.754 -8.093 -3.057 1.00 94.94 109 GLY A N 1
ATOM 883 C CA . GLY A 1 109 ? -7.791 -8.467 -2.092 1.00 94.94 109 GLY A CA 1
ATOM 884 C C . GLY A 1 109 ? -7.217 -8.770 -0.708 1.00 94.94 109 GLY A C 1
ATOM 885 O O . GLY A 1 109 ? -7.659 -8.202 0.285 1.00 94.94 109 GLY A O 1
ATOM 886 N N . ILE A 1 110 ? -6.159 -9.579 -0.639 1.00 95.62 110 ILE A N 1
ATOM 887 C CA . ILE A 1 110 ? -5.453 -9.906 0.608 1.00 95.62 110 ILE A CA 1
ATOM 888 C C . ILE A 1 110 ? -4.826 -8.652 1.235 1.00 95.62 110 ILE A C 1
ATOM 890 O O . ILE A 1 110 ? -4.898 -8.470 2.451 1.00 95.62 110 ILE A O 1
ATOM 894 N N . ARG A 1 111 ? -4.279 -7.735 0.420 1.00 96.94 111 ARG A N 1
ATOM 895 C CA . ARG A 1 111 ? -3.799 -6.426 0.902 1.00 96.94 111 ARG A CA 1
ATOM 896 C C . ARG A 1 111 ? -4.926 -5.580 1.490 1.00 96.94 111 ARG A C 1
ATOM 898 O O . ARG A 1 111 ? -4.705 -4.891 2.484 1.00 96.94 111 ARG A O 1
ATOM 905 N N . ALA A 1 112 ? -6.110 -5.591 0.876 1.00 96.50 112 ALA A N 1
ATOM 906 C CA . ALA A 1 112 ? -7.273 -4.880 1.398 1.00 96.50 112 ALA A CA 1
ATOM 907 C C . ALA A 1 112 ? -7.707 -5.458 2.754 1.00 96.50 112 ALA A C 1
ATOM 909 O O . ALA A 1 112 ? -7.845 -4.699 3.710 1.00 96.50 112 ALA A O 1
ATOM 910 N N . THR A 1 113 ? -7.801 -6.786 2.871 1.00 97.00 113 THR A N 1
ATOM 911 C CA . THR A 1 113 ? -8.121 -7.465 4.137 1.00 97.00 113 THR A CA 1
ATOM 912 C C . THR A 1 113 ? -7.093 -7.158 5.227 1.00 97.00 113 THR A C 1
ATOM 914 O O . THR A 1 113 ? -7.473 -6.836 6.350 1.00 97.00 113 THR A O 1
ATOM 917 N N . LEU A 1 114 ? -5.795 -7.180 4.902 1.00 97.75 114 LEU A N 1
ATOM 918 C CA . LEU A 1 114 ? -4.721 -6.803 5.827 1.00 97.75 114 LEU A CA 1
ATOM 919 C C . LEU A 1 114 ? -4.933 -5.394 6.394 1.00 97.75 114 LEU A C 1
ATOM 921 O O . LEU A 1 114 ? -4.904 -5.194 7.608 1.00 97.75 114 LEU A O 1
ATOM 925 N N . VAL A 1 115 ? -5.169 -4.418 5.517 1.00 97.69 115 VAL A N 1
ATOM 926 C CA . VAL A 1 115 ? -5.408 -3.027 5.920 1.00 97.69 115 VAL A CA 1
ATOM 927 C C . VAL A 1 115 ? -6.672 -2.917 6.771 1.00 97.69 115 VAL A C 1
ATOM 929 O O . VAL A 1 115 ? -6.665 -2.199 7.768 1.00 97.69 115 VAL A O 1
ATOM 932 N N . ASP A 1 116 ? -7.729 -3.651 6.433 1.00 96.69 116 ASP A N 1
ATOM 933 C CA . ASP A 1 116 ? -8.996 -3.611 7.161 1.00 96.69 116 ASP A CA 1
ATOM 934 C C . ASP A 1 116 ? -8.858 -4.127 8.593 1.00 96.69 116 ASP A C 1
ATOM 936 O O . ASP A 1 116 ? -9.331 -3.462 9.515 1.00 96.69 116 ASP A O 1
ATOM 940 N N . ILE A 1 117 ? -8.142 -5.236 8.802 1.00 96.88 117 ILE A N 1
ATOM 941 C CA . ILE A 1 117 ? -7.867 -5.768 10.147 1.00 96.88 117 ILE A CA 1
ATOM 942 C C . ILE A 1 117 ? -7.069 -4.749 10.972 1.00 96.88 117 ILE A C 1
ATOM 944 O O . ILE A 1 117 ? -7.419 -4.466 12.119 1.00 96.88 117 ILE A O 1
ATOM 948 N N . LEU A 1 118 ? -6.016 -4.162 10.393 1.00 97.06 118 LEU A N 1
ATOM 949 C CA . LEU A 1 118 ? -5.171 -3.196 11.100 1.00 97.06 118 LEU A CA 1
ATOM 950 C C . LEU A 1 118 ? -5.948 -1.931 11.477 1.00 97.06 118 LEU A C 1
ATOM 952 O O . LEU A 1 118 ? -5.869 -1.476 12.618 1.00 97.06 118 LEU A O 1
ATOM 956 N N . ILE A 1 119 ? -6.726 -1.369 10.548 1.00 96.69 119 ILE A N 1
ATOM 957 C CA . ILE A 1 119 ? -7.522 -0.165 10.817 1.00 96.69 119 ILE A CA 1
ATOM 958 C C . ILE A 1 119 ? -8.656 -0.454 11.800 1.00 96.69 119 ILE A C 1
ATOM 960 O O . ILE A 1 119 ? -8.904 0.373 12.679 1.00 96.69 119 ILE A O 1
ATOM 964 N N . ALA A 1 120 ? -9.308 -1.616 11.714 1.00 94.56 120 ALA A N 1
ATOM 965 C CA . ALA A 1 120 ? -10.305 -2.026 12.698 1.00 94.56 120 ALA A CA 1
ATOM 966 C C . ALA A 1 120 ? -9.706 -2.071 14.110 1.00 94.56 120 ALA A C 1
ATOM 968 O O . ALA A 1 120 ? -10.319 -1.566 15.051 1.00 94.56 120 ALA A O 1
ATOM 969 N N . GLN A 1 121 ? -8.482 -2.585 14.253 1.00 94.88 121 GLN A N 1
ATOM 970 C CA . GLN A 1 121 ? -7.790 -2.626 15.538 1.00 94.88 121 GLN A CA 1
ATOM 971 C C . GLN A 1 121 ? -7.415 -1.227 16.053 1.00 94.88 121 GLN A C 1
ATOM 973 O O . GLN A 1 121 ? -7.652 -0.924 17.222 1.00 94.88 121 GLN A O 1
ATOM 978 N N . VAL A 1 122 ? -6.891 -0.349 15.188 1.00 94.44 122 VAL A N 1
ATOM 979 C CA . VAL A 1 122 ? -6.591 1.060 15.527 1.00 94.44 122 VAL A CA 1
ATOM 980 C C . VAL A 1 122 ? -7.843 1.775 16.044 1.00 94.44 122 VAL A C 1
ATOM 982 O O . VAL A 1 122 ? -7.792 2.446 17.075 1.00 94.44 122 VAL A O 1
ATOM 985 N N . LEU A 1 123 ? -8.972 1.613 15.347 1.00 92.88 123 LEU A N 1
ATOM 986 C CA . LEU A 1 123 ? -10.246 2.228 15.722 1.00 92.88 123 LEU A CA 1
ATOM 987 C C . LEU A 1 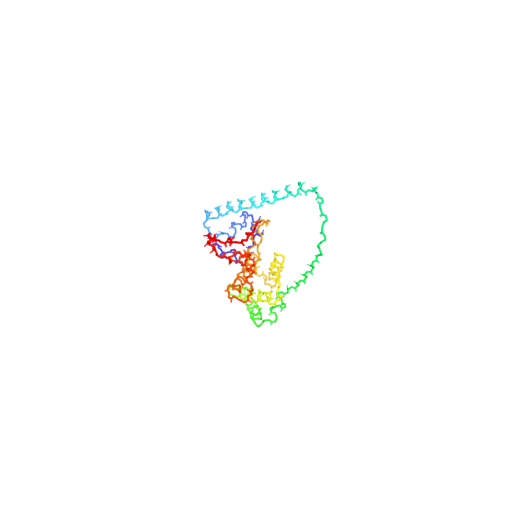123 ? -10.805 1.642 17.022 1.00 92.88 123 LEU A C 1
ATOM 989 O O . LEU A 1 123 ? -11.277 2.397 17.867 1.00 92.88 123 LEU A O 1
ATOM 993 N N . SER A 1 124 ? -10.705 0.323 17.208 1.00 91.00 124 SER A N 1
ATOM 994 C CA . SER A 1 124 ? -11.172 -0.362 18.422 1.00 91.00 124 SER A CA 1
ATOM 995 C C . SER A 1 124 ? -10.406 0.090 19.666 1.00 91.00 124 SER A C 1
ATOM 997 O O . SER A 1 124 ? -10.991 0.247 20.734 1.00 91.00 124 SER A O 1
ATOM 999 N N . GLN A 1 125 ? -9.109 0.373 19.520 1.00 90.81 125 GLN A N 1
ATOM 1000 C CA . GLN A 1 125 ? -8.270 0.934 20.583 1.00 90.81 125 GLN A CA 1
ATOM 1001 C C . GLN A 1 125 ? -8.388 2.466 20.706 1.00 90.81 125 GLN A C 1
ATOM 1003 O O . GLN A 1 125 ? -7.700 3.064 21.530 1.00 90.81 125 GLN A O 1
ATOM 1008 N N . GLN A 1 126 ? -9.244 3.106 19.897 1.00 89.44 126 GLN A N 1
ATOM 1009 C CA . GLN A 1 126 ? -9.446 4.561 19.839 1.00 89.44 126 GLN A CA 1
ATOM 1010 C C . GLN A 1 126 ? -8.149 5.354 19.603 1.00 89.44 126 GLN A C 1
ATOM 1012 O O . GLN A 1 126 ? -7.998 6.487 20.062 1.00 89.44 126 GLN A O 1
ATOM 1017 N N . ILE A 1 127 ? -7.203 4.770 18.864 1.00 90.06 127 ILE A N 1
ATOM 1018 C CA . ILE A 1 127 ? -5.920 5.410 18.580 1.00 90.06 127 ILE A CA 1
ATOM 1019 C C . ILE A 1 127 ? -6.097 6.373 17.398 1.00 90.06 127 ILE A C 1
ATOM 1021 O O . ILE A 1 127 ? -6.478 5.939 16.306 1.00 90.06 127 ILE A O 1
ATOM 1025 N N . PRO A 1 128 ? -5.783 7.672 17.551 1.00 90.88 128 PRO A N 1
ATOM 1026 C CA . PRO A 1 128 ? -5.802 8.594 16.427 1.00 90.88 128 PRO A CA 1
ATOM 1027 C C . PRO A 1 128 ? -4.678 8.262 15.439 1.00 90.88 128 PRO A C 1
ATOM 1029 O O . PRO A 1 128 ? -3.511 8.139 15.813 1.00 90.88 128 PRO A O 1
ATOM 1032 N N . MET A 1 129 ? -5.011 8.160 14.150 1.00 93.31 129 MET A N 1
ATOM 1033 C CA . MET A 1 129 ? -4.008 7.915 13.112 1.00 93.31 129 MET A CA 1
ATOM 1034 C C . MET A 1 129 ? -3.078 9.121 12.945 1.00 93.31 129 MET A C 1
ATOM 1036 O O . MET A 1 129 ? -3.485 10.182 12.470 1.00 93.31 129 MET A O 1
ATOM 1040 N N . SER A 1 130 ? -1.805 8.932 13.288 1.00 92.38 130 SER A N 1
ATOM 1041 C CA . SER A 1 130 ? -0.724 9.875 13.007 1.00 92.38 130 SER A CA 1
ATOM 1042 C C . SER A 1 130 ? 0.121 9.419 11.811 1.00 92.38 130 SER A C 1
ATOM 1044 O O . SER A 1 130 ? 0.098 8.254 11.410 1.00 92.38 130 SER A O 1
ATOM 1046 N N . VAL A 1 131 ? 0.912 10.345 11.258 1.00 91.81 131 VAL A N 1
ATOM 1047 C CA . VAL A 1 131 ? 1.931 10.054 10.230 1.00 91.81 131 VAL A CA 1
ATOM 1048 C C . VAL A 1 131 ? 2.917 8.994 10.726 1.00 91.81 131 VAL A C 1
ATOM 1050 O O . VAL A 1 131 ? 3.191 8.040 10.008 1.00 91.81 131 VAL A O 1
ATOM 1053 N N . SER A 1 132 ? 3.410 9.133 11.960 1.00 92.25 132 SER A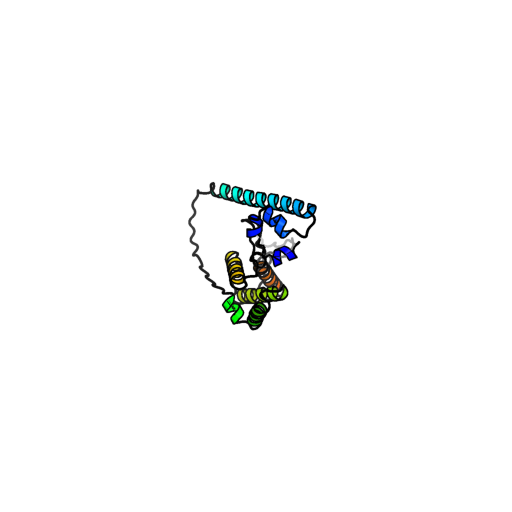 N 1
ATOM 1054 C CA . SER A 1 132 ? 4.393 8.212 12.538 1.00 92.25 132 SER A CA 1
ATOM 1055 C C . SER A 1 132 ? 3.825 6.813 12.771 1.00 92.25 132 SER A C 1
ATOM 1057 O O . SER A 1 132 ? 4.521 5.827 12.543 1.00 92.25 132 SER A O 1
ATOM 1059 N N . LEU A 1 133 ? 2.556 6.706 13.179 1.00 93.88 133 LEU A N 1
ATOM 1060 C CA . LEU A 1 133 ? 1.894 5.416 13.357 1.00 93.88 133 LEU A CA 1
ATOM 1061 C C . LEU A 1 133 ? 1.685 4.716 12.011 1.00 93.88 133 LEU A C 1
ATOM 1063 O O . LEU A 1 133 ? 2.032 3.547 11.873 1.00 93.88 133 LEU A O 1
ATOM 1067 N N . ALA A 1 134 ? 1.167 5.431 11.008 1.00 94.75 134 ALA A N 1
ATOM 1068 C CA . ALA A 1 134 ? 0.968 4.869 9.674 1.00 94.75 134 ALA A CA 1
ATOM 1069 C C . ALA A 1 134 ? 2.297 4.438 9.027 1.00 94.75 134 ALA A C 1
ATOM 1071 O O . ALA A 1 134 ? 2.369 3.375 8.411 1.00 94.75 134 ALA A O 1
ATOM 1072 N N . GLU A 1 135 ? 3.360 5.220 9.221 1.00 94.75 135 GLU A N 1
ATOM 1073 C CA . GLU A 1 135 ? 4.707 4.866 8.780 1.00 94.75 135 GLU A CA 1
ATOM 1074 C C . GLU A 1 135 ? 5.260 3.631 9.502 1.00 94.75 135 GLU A C 1
ATOM 1076 O O . GLU A 1 135 ? 5.781 2.727 8.848 1.00 94.75 135 GLU A O 1
ATOM 1081 N N . SER A 1 136 ? 5.116 3.561 10.829 1.00 95.44 136 SER A N 1
ATOM 1082 C CA . SER A 1 136 ? 5.534 2.399 11.622 1.00 95.44 136 SER A CA 1
ATOM 1083 C C . SER A 1 136 ? 4.832 1.123 11.155 1.00 95.44 136 SER A C 1
ATOM 1085 O O . SER A 1 136 ? 5.491 0.117 10.899 1.00 95.44 136 SER A O 1
ATOM 1087 N N . LEU A 1 137 ? 3.511 1.178 10.957 1.00 96.69 137 LEU A N 1
ATOM 1088 C CA . LEU A 1 137 ? 2.734 0.043 10.458 1.00 96.69 137 LEU A CA 1
ATOM 1089 C C . LEU A 1 137 ? 3.183 -0.380 9.056 1.00 96.69 137 LEU A C 1
ATOM 1091 O O . LEU A 1 137 ? 3.383 -1.566 8.815 1.00 96.69 137 LEU A O 1
ATOM 1095 N N . ALA A 1 138 ? 3.406 0.569 8.144 1.00 96.75 138 ALA A N 1
ATOM 1096 C CA . ALA A 1 138 ? 3.897 0.255 6.804 1.00 96.75 138 ALA A CA 1
ATOM 1097 C C . ALA A 1 138 ? 5.287 -0.406 6.830 1.00 96.75 138 ALA A C 1
ATOM 1099 O O . ALA A 1 138 ? 5.516 -1.380 6.114 1.00 96.75 138 ALA A O 1
ATOM 1100 N N . ASN A 1 139 ? 6.196 0.071 7.688 1.00 95.88 139 ASN A N 1
ATOM 1101 C CA . ASN A 1 139 ? 7.514 -0.543 7.863 1.00 95.88 139 ASN A CA 1
ATOM 1102 C C . ASN A 1 139 ? 7.400 -1.976 8.410 1.00 95.88 139 ASN A C 1
ATOM 1104 O O . ASN A 1 139 ? 8.088 -2.868 7.920 1.00 95.88 139 ASN A O 1
ATOM 1108 N N . GLN A 1 140 ? 6.516 -2.215 9.385 1.00 97.38 140 GLN A N 1
ATOM 1109 C CA . GLN A 1 140 ? 6.268 -3.556 9.925 1.00 97.38 140 GLN A CA 1
ATOM 1110 C C . GLN A 1 140 ? 5.686 -4.504 8.868 1.00 97.38 140 GLN A C 1
ATOM 1112 O O . GLN A 1 140 ? 6.127 -5.646 8.766 1.00 97.38 140 GLN A O 1
ATOM 1117 N N . ILE A 1 141 ? 4.755 -4.027 8.033 1.00 97.25 141 ILE A N 1
ATOM 1118 C CA . ILE A 1 141 ? 4.186 -4.810 6.926 1.00 97.25 141 ILE A CA 1
ATOM 1119 C C . ILE A 1 141 ? 5.289 -5.262 5.964 1.00 97.25 141 ILE A C 1
ATOM 1121 O O . ILE A 1 141 ? 5.392 -6.452 5.689 1.00 97.25 141 ILE A O 1
ATOM 1125 N N . VAL A 1 142 ? 6.146 -4.351 5.493 1.00 96.44 142 VAL A N 1
ATOM 1126 C CA . VAL A 1 142 ? 7.251 -4.693 4.571 1.00 96.44 142 VAL A CA 1
ATOM 1127 C C . VAL A 1 142 ? 8.314 -5.559 5.258 1.00 96.44 142 VAL A C 1
ATOM 1129 O O . VAL A 1 142 ? 8.941 -6.415 4.632 1.00 96.44 142 VAL A O 1
ATOM 1132 N N . ALA A 1 143 ? 8.508 -5.390 6.569 1.00 95.44 143 ALA A N 1
ATOM 1133 C CA . ALA A 1 143 ? 9.384 -6.261 7.339 1.00 95.44 143 ALA A CA 1
ATOM 1134 C C . ALA A 1 143 ? 8.853 -7.703 7.394 1.00 95.44 143 ALA A C 1
ATOM 1136 O O . ALA A 1 143 ? 9.665 -8.628 7.334 1.00 95.44 143 ALA A O 1
ATOM 1137 N N . MET A 1 144 ? 7.535 -7.892 7.464 1.00 95.00 144 MET A N 1
ATOM 1138 C CA . MET A 1 144 ? 6.905 -9.211 7.544 1.00 95.00 144 MET A CA 1
ATOM 1139 C C . MET A 1 144 ? 6.679 -9.852 6.167 1.00 95.00 144 MET A C 1
ATOM 1141 O O . MET A 1 144 ? 6.905 -11.047 5.995 1.00 95.00 144 MET A O 1
ATOM 114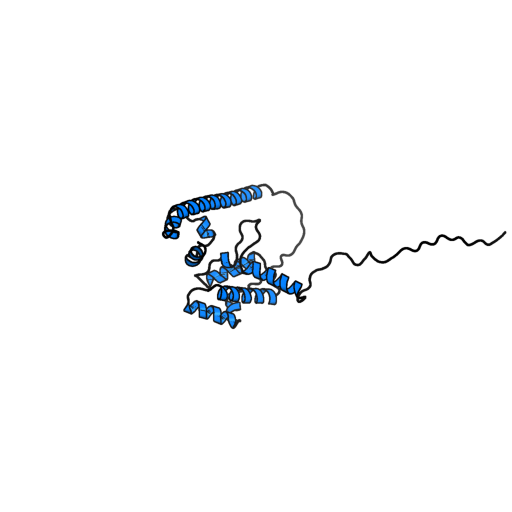5 N N . PHE A 1 145 ? 6.301 -9.054 5.169 1.00 95.31 145 PHE A N 1
ATOM 1146 C CA . PHE A 1 145 ? 6.009 -9.482 3.804 1.00 95.31 145 PHE A CA 1
ATOM 1147 C C . PHE A 1 145 ? 7.030 -8.870 2.840 1.00 95.31 145 PHE A C 1
ATOM 1149 O O . PHE A 1 145 ? 6.859 -7.760 2.343 1.00 95.31 145 PHE A O 1
ATOM 1156 N N . LYS A 1 146 ? 8.121 -9.595 2.569 1.00 92.12 146 LYS A N 1
ATOM 1157 C CA . LYS A 1 146 ? 9.289 -9.052 1.845 1.00 92.12 146 LYS A CA 1
ATOM 1158 C C . LYS A 1 146 ? 9.018 -8.622 0.400 1.00 92.12 146 LYS A C 1
ATOM 1160 O O . LYS A 1 146 ? 9.798 -7.857 -0.152 1.00 92.12 146 LYS A O 1
ATOM 1165 N N . THR A 1 147 ? 7.931 -9.090 -0.204 1.00 93.38 147 THR A N 1
ATOM 1166 C CA . THR A 1 147 ? 7.510 -8.708 -1.562 1.00 93.38 147 THR A CA 1
ATOM 1167 C C . THR A 1 147 ? 6.553 -7.520 -1.583 1.00 93.38 147 THR A C 1
ATOM 1169 O O . THR A 1 147 ? 5.886 -7.280 -2.586 1.00 93.38 147 THR A O 1
ATOM 1172 N N . GLU A 1 148 ? 6.383 -6.828 -0.462 1.00 94.56 148 GLU A N 1
ATOM 1173 C CA . GLU A 1 148 ? 5.492 -5.684 -0.368 1.00 94.56 148 GLU A CA 1
ATOM 1174 C C . GLU A 1 148 ? 6.265 -4.371 -0.470 1.00 94.56 148 GLU A C 1
ATOM 1176 O O . GLU A 1 148 ? 7.377 -4.230 0.032 1.00 94.56 148 GLU A O 1
ATOM 1181 N N . VAL A 1 149 ? 5.644 -3.384 -1.113 1.00 93.69 149 VAL A N 1
ATOM 1182 C CA . VAL A 1 149 ? 6.214 -2.047 -1.306 1.00 93.69 149 VAL A CA 1
ATOM 1183 C C . VAL A 1 149 ? 5.602 -1.088 -0.290 1.00 93.69 149 VAL A C 1
ATOM 1185 O O . VAL A 1 149 ? 4.375 -0.948 -0.246 1.00 93.69 149 VAL A O 1
ATOM 1188 N N . LYS A 1 150 ? 6.442 -0.389 0.489 1.00 93.88 150 LYS A N 1
ATOM 1189 C CA . LYS A 1 150 ? 6.015 0.529 1.567 1.00 93.88 150 LYS A CA 1
ATOM 1190 C C . LYS A 1 150 ? 4.980 1.549 1.089 1.00 93.88 150 LYS A C 1
ATOM 1192 O O . LYS A 1 150 ? 3.961 1.733 1.755 1.00 93.88 150 LYS A O 1
ATOM 1197 N N . ASP A 1 151 ? 5.192 2.132 -0.091 1.00 92.31 151 ASP A N 1
ATOM 1198 C CA . ASP A 1 151 ? 4.331 3.183 -0.652 1.00 92.31 151 ASP A CA 1
ATOM 1199 C C . ASP A 1 151 ? 2.889 2.733 -0.916 1.00 92.31 151 ASP A C 1
ATOM 1201 O O . ASP A 1 151 ? 1.973 3.557 -0.938 1.00 92.31 151 ASP A O 1
ATOM 1205 N N . THR A 1 152 ? 2.662 1.421 -1.048 1.00 94.00 152 THR A N 1
ATOM 1206 C CA . THR A 1 152 ? 1.312 0.839 -1.118 1.00 94.00 152 THR A CA 1
ATOM 1207 C C . THR A 1 152 ? 0.515 1.153 0.149 1.00 94.00 152 THR A C 1
ATOM 1209 O O . THR A 1 152 ? -0.685 1.446 0.106 1.00 94.00 152 THR A O 1
ATOM 1212 N N . TYR A 1 153 ? 1.183 1.112 1.298 1.00 96.50 153 TYR A N 1
ATOM 1213 C CA . TYR A 1 153 ? 0.567 1.224 2.615 1.00 96.50 153 TYR A CA 1
ATOM 1214 C C . TYR A 1 153 ? 0.647 2.642 3.157 1.00 96.50 153 TYR A C 1
ATOM 1216 O O . TYR A 1 153 ? -0.350 3.147 3.682 1.00 96.50 153 TYR A O 1
ATOM 1224 N N . PHE A 1 154 ? 1.797 3.293 2.987 1.00 95.06 154 PHE A N 1
ATOM 1225 C CA . PHE A 1 154 ? 2.017 4.654 3.442 1.00 95.06 154 PHE A CA 1
ATOM 1226 C C . PHE A 1 154 ? 3.116 5.359 2.645 1.00 95.06 154 PHE A C 1
ATOM 1228 O O . PHE A 1 154 ? 4.225 4.849 2.521 1.00 95.06 154 PHE A O 1
ATOM 1235 N N . MET A 1 155 ? 2.822 6.575 2.188 1.00 90.44 155 MET A N 1
ATOM 1236 C CA . MET A 1 155 ? 3.774 7.451 1.513 1.00 90.44 155 MET A CA 1
ATOM 1237 C C . MET A 1 155 ? 3.526 8.908 1.911 1.00 90.44 155 MET A C 1
ATOM 1239 O O . MET A 1 155 ? 2.405 9.413 1.802 1.00 90.44 155 MET A O 1
ATOM 1243 N N . LYS A 1 156 ? 4.587 9.623 2.293 1.00 85.75 156 LYS A N 1
ATOM 1244 C CA . LYS A 1 156 ? 4.564 11.074 2.517 1.00 85.75 156 LYS A CA 1
ATOM 1245 C C . LYS A 1 156 ? 5.584 11.741 1.595 1.00 85.75 156 LYS A C 1
ATOM 1247 O O . LYS A 1 156 ? 6.780 11.525 1.739 1.00 85.75 156 LYS A O 1
ATOM 1252 N N . ILE A 1 157 ? 5.106 12.541 0.638 1.00 77.38 157 ILE A N 1
ATOM 1253 C CA . ILE A 1 157 ? 5.970 13.256 -0.315 1.00 77.38 157 ILE A CA 1
ATOM 1254 C C . ILE A 1 157 ? 6.214 14.677 0.204 1.00 77.38 157 ILE A C 1
ATOM 1256 O O . ILE A 1 157 ? 5.320 15.523 0.135 1.00 77.38 157 ILE A O 1
ATOM 1260 N N . GLY A 1 158 ? 7.429 14.946 0.681 1.00 68.62 158 GLY A N 1
ATOM 1261 C CA . GLY A 1 158 ? 7.818 16.246 1.234 1.00 68.62 158 GLY A CA 1
ATOM 1262 C C . GLY A 1 158 ? 7.050 16.630 2.507 1.00 68.62 158 GLY A C 1
ATOM 1263 O O . GLY A 1 158 ? 6.312 15.834 3.092 1.00 68.62 158 GLY A O 1
ATOM 1264 N N . CYS A 1 159 ? 7.216 17.876 2.952 1.00 61.75 159 CYS A N 1
ATOM 1265 C CA . CYS A 1 159 ? 6.608 18.361 4.197 1.00 61.75 159 CYS A CA 1
ATOM 1266 C C . CYS A 1 159 ? 5.131 18.773 4.037 1.00 61.75 159 CYS A C 1
ATOM 1268 O O . CYS A 1 159 ? 4.375 18.678 5.000 1.00 61.75 159 CYS A O 1
ATOM 1270 N N . ASN A 1 160 ? 4.715 19.165 2.823 1.00 56.22 160 ASN A N 1
ATOM 1271 C CA . ASN A 1 160 ? 3.468 19.912 2.578 1.00 56.22 160 ASN A CA 1
ATOM 1272 C C . ASN A 1 160 ? 2.383 19.158 1.786 1.00 56.22 160 ASN A C 1
ATOM 1274 O O . ASN A 1 160 ? 1.318 19.720 1.538 1.00 56.22 160 ASN A O 1
ATOM 1278 N N . LYS A 1 161 ? 2.613 17.909 1.357 1.00 73.44 161 LYS A N 1
ATOM 1279 C CA . LYS A 1 161 ? 1.562 17.103 0.710 1.00 73.44 161 LYS A CA 1
ATOM 1280 C C . LYS A 1 161 ? 0.905 16.184 1.736 1.00 73.44 161 LYS A C 1
ATOM 1282 O O . LYS A 1 161 ? 1.585 15.577 2.561 1.00 73.44 161 LYS A O 1
ATOM 1287 N N . ASN A 1 162 ? -0.419 16.061 1.648 1.00 82.12 162 ASN A N 1
ATOM 1288 C CA . ASN A 1 162 ? -1.181 15.123 2.468 1.00 82.12 162 ASN A CA 1
ATOM 1289 C C . ASN A 1 162 ? -0.632 13.695 2.290 1.00 82.12 162 ASN A C 1
ATOM 1291 O O . ASN A 1 162 ? -0.356 13.303 1.147 1.00 82.12 162 ASN A O 1
ATOM 1295 N N . PRO A 1 163 ? -0.479 12.916 3.378 1.00 88.56 163 PRO A N 1
ATOM 1296 C CA . PRO A 1 163 ? -0.041 11.532 3.279 1.00 88.56 163 PRO A CA 1
ATOM 1297 C C . PRO A 1 163 ? -0.976 10.706 2.392 1.00 88.56 163 PRO A C 1
ATOM 1299 O O . PRO A 1 163 ? -2.191 10.911 2.372 1.00 88.56 163 PRO A O 1
ATOM 1302 N N . LYS A 1 164 ? -0.393 9.761 1.659 1.00 89.94 164 LYS A N 1
ATOM 1303 C CA . LYS A 1 164 ? -1.089 8.818 0.780 1.00 89.94 164 LYS A CA 1
ATOM 1304 C C . LYS A 1 164 ? -0.844 7.381 1.245 1.00 89.94 164 LYS A C 1
ATOM 1306 O O . LYS A 1 164 ? -0.014 7.131 2.117 1.00 89.94 164 LYS A O 1
ATOM 1311 N N . GLY A 1 165 ? -1.571 6.442 0.645 1.00 93.19 165 GLY A N 1
ATOM 1312 C CA . GLY A 1 165 ? -1.458 5.007 0.919 1.00 93.19 165 GLY A CA 1
ATOM 1313 C C . GLY A 1 165 ? -2.724 4.419 1.540 1.00 93.19 165 GLY A C 1
ATOM 1314 O O . GLY A 1 165 ? -3.605 5.154 2.010 1.00 93.19 165 GLY A O 1
ATOM 1315 N N . LYS A 1 166 ? -2.831 3.085 1.503 1.00 95.88 166 LYS A N 1
ATOM 1316 C CA . LYS A 1 166 ? -4.035 2.360 1.937 1.00 95.88 166 LYS A CA 1
ATOM 1317 C C . LYS A 1 166 ? -4.345 2.570 3.425 1.00 95.88 166 LYS A C 1
ATOM 1319 O O . LYS A 1 166 ? -5.508 2.789 3.745 1.00 95.88 166 LYS A O 1
ATOM 1324 N N . LEU A 1 167 ? -3.340 2.586 4.310 1.00 96.56 167 LEU A N 1
ATOM 1325 C CA . LEU A 1 167 ? -3.551 2.725 5.761 1.00 96.56 167 LEU A CA 1
ATOM 1326 C C . LEU A 1 167 ? -4.188 4.074 6.111 1.00 96.56 167 LEU A C 1
ATOM 1328 O O . LEU A 1 167 ? -5.270 4.133 6.695 1.00 96.56 167 LEU A O 1
ATOM 1332 N N . TYR A 1 168 ? -3.537 5.160 5.691 1.00 94.00 168 TYR A N 1
ATOM 1333 C CA . TYR A 1 168 ? -3.980 6.515 6.011 1.00 94.00 168 TYR A CA 1
ATOM 1334 C C . TYR A 1 168 ? -5.357 6.798 5.396 1.00 94.00 168 TYR A C 1
ATOM 1336 O O . TYR A 1 168 ? -6.273 7.241 6.085 1.00 94.00 168 TYR A O 1
ATOM 1344 N N . SER A 1 169 ? -5.543 6.454 4.117 1.00 94.62 169 SER A N 1
ATOM 1345 C CA . SER A 1 169 ? -6.817 6.669 3.421 1.00 94.62 169 SER A CA 1
ATOM 1346 C C . SER A 1 169 ? -7.955 5.864 4.051 1.00 94.62 169 SER A C 1
ATOM 1348 O O . SER A 1 169 ? -9.033 6.411 4.286 1.00 94.62 169 SER A O 1
ATOM 1350 N N . LYS A 1 170 ? -7.729 4.578 4.365 1.00 96.69 170 LYS A N 1
ATOM 1351 C CA . LYS A 1 170 ? -8.757 3.717 4.962 1.00 96.69 170 LYS A CA 1
ATOM 1352 C C . LYS A 1 170 ? -9.176 4.233 6.333 1.00 96.69 170 LYS A C 1
ATOM 1354 O O . LYS A 1 170 ? -10.373 4.321 6.570 1.00 96.69 170 LYS A O 1
ATOM 1359 N N . TYR A 1 171 ? -8.240 4.643 7.191 1.00 96.69 171 TYR A N 1
ATOM 1360 C CA . TYR A 1 171 ? -8.580 5.193 8.505 1.00 96.69 171 TYR A CA 1
ATOM 1361 C C . TYR A 1 171 ? -9.547 6.381 8.407 1.00 96.69 171 TYR A C 1
ATOM 1363 O O . TYR A 1 171 ? -10.637 6.341 8.978 1.00 96.69 171 TYR A O 1
ATOM 1371 N N . TYR A 1 172 ? -9.192 7.426 7.650 1.00 94.81 172 TYR A N 1
ATOM 1372 C CA . TYR A 1 172 ? -10.037 8.623 7.566 1.00 94.81 172 TYR A CA 1
ATOM 1373 C C . TYR A 1 172 ? -11.358 8.356 6.840 1.00 94.81 172 TYR A C 1
ATOM 1375 O O . TYR A 1 172 ? -12.380 8.928 7.222 1.00 94.81 172 TYR A O 1
ATOM 1383 N N . ASN A 1 173 ? -11.368 7.455 5.854 1.00 95.19 173 ASN A N 1
ATOM 1384 C CA . ASN A 1 173 ? -12.602 7.014 5.207 1.00 95.19 173 ASN A CA 1
ATOM 1385 C C . ASN A 1 173 ? -13.515 6.263 6.186 1.00 95.19 173 ASN A C 1
ATOM 1387 O O . ASN A 1 173 ? -14.709 6.550 6.229 1.00 95.19 173 ASN A O 1
ATOM 1391 N N . SER A 1 174 ? -12.967 5.368 7.012 1.00 94.12 174 SER A N 1
ATOM 1392 C CA . SER A 1 174 ? -13.718 4.640 8.041 1.00 94.12 174 SER A CA 1
ATOM 1393 C C . SER A 1 174 ? -14.277 5.582 9.105 1.00 94.12 174 SER A C 1
ATOM 1395 O O . SER A 1 174 ? -15.468 5.525 9.396 1.00 94.12 174 SER A O 1
ATOM 1397 N N . VAL A 1 175 ? -13.470 6.518 9.620 1.00 93.00 175 VAL A N 1
ATOM 1398 C CA . VAL A 1 175 ? -13.935 7.539 10.577 1.00 93.00 175 VAL A CA 1
ATOM 1399 C C . VAL A 1 175 ? -15.041 8.398 9.963 1.00 93.00 175 VAL A C 1
ATOM 1401 O O . VAL A 1 175 ? -16.061 8.646 10.602 1.00 93.00 175 VAL A O 1
ATOM 1404 N N . ARG A 1 176 ? -14.881 8.849 8.713 1.00 93.00 176 ARG A N 1
ATOM 1405 C CA . ARG A 1 176 ? -15.921 9.614 8.011 1.00 93.00 176 ARG A CA 1
ATOM 1406 C C . ARG A 1 176 ? -17.204 8.800 7.862 1.00 93.00 176 ARG A C 1
ATOM 1408 O O . ARG A 1 176 ? -18.278 9.326 8.128 1.00 93.00 176 ARG A O 1
ATOM 1415 N N . ASN A 1 177 ? -17.093 7.534 7.468 1.00 92.56 177 ASN A N 1
ATOM 1416 C CA . ASN A 1 177 ? -18.241 6.648 7.333 1.00 92.56 177 ASN A CA 1
ATOM 1417 C C . ASN A 1 177 ? -18.970 6.476 8.671 1.00 92.56 177 ASN A C 1
ATOM 1419 O O . ASN A 1 177 ? -20.176 6.669 8.728 1.00 92.56 177 ASN A O 1
ATOM 1423 N N . MET A 1 178 ? -18.237 6.228 9.760 1.00 88.62 178 MET A N 1
ATOM 1424 C CA . MET A 1 178 ? -18.815 6.093 11.100 1.00 88.62 178 MET A CA 1
ATOM 1425 C C . MET A 1 178 ? -19.495 7.379 11.595 1.00 88.62 178 MET A C 1
ATOM 1427 O O . MET A 1 178 ? -20.502 7.303 12.295 1.00 88.62 178 MET A O 1
ATOM 1431 N N . LYS A 1 179 ? -18.979 8.564 11.232 1.00 89.06 179 LYS A N 1
ATOM 1432 C CA . LYS A 1 179 ? -19.659 9.847 11.501 1.00 89.06 179 LYS A CA 1
ATOM 1433 C C . LYS A 1 179 ? -20.971 9.949 10.734 1.00 89.06 179 LYS A C 1
ATOM 1435 O O . LYS A 1 179 ? -21.986 10.332 11.304 1.00 89.06 179 LYS A O 1
ATOM 1440 N N . ASN A 1 180 ? -20.948 9.581 9.455 1.00 90.31 180 ASN A N 1
ATOM 1441 C CA . ASN A 1 180 ? -22.119 9.642 8.585 1.00 90.31 180 ASN A CA 1
ATOM 1442 C C . ASN A 1 180 ? -23.213 8.652 9.011 1.00 90.31 180 ASN A C 1
ATOM 1444 O O . ASN A 1 180 ? -24.390 8.958 8.864 1.00 90.31 180 ASN A O 1
ATOM 1448 N N . THR A 1 181 ? -22.838 7.487 9.545 1.00 91.75 181 THR A N 1
ATOM 1449 C CA . THR A 1 181 ? -23.785 6.486 10.058 1.00 91.75 181 THR A CA 1
ATOM 1450 C C . THR A 1 181 ? -24.213 6.737 11.506 1.00 91.75 181 THR A C 1
ATOM 1452 O O . THR A 1 181 ? -24.969 5.944 12.056 1.00 91.75 181 THR A O 1
ATOM 1455 N N . GLY A 1 182 ? -23.734 7.812 12.144 1.00 84.94 182 GLY A N 1
ATOM 1456 C CA . GLY A 1 182 ? -24.082 8.162 13.525 1.00 84.94 182 GLY A CA 1
ATOM 1457 C C . GLY A 1 182 ? -23.439 7.277 14.600 1.00 84.94 182 GLY A C 1
ATOM 1458 O O . GLY A 1 182 ? -23.775 7.417 15.771 1.00 84.94 182 GLY A O 1
ATOM 1459 N N . LEU A 1 183 ? -22.499 6.396 14.235 1.00 83.31 183 LEU A N 1
ATOM 1460 C CA . LEU A 1 183 ? -21.782 5.531 15.183 1.00 83.31 183 LEU A CA 1
ATOM 1461 C C . LEU A 1 183 ? -20.760 6.297 16.029 1.00 83.31 183 LEU A C 1
ATOM 1463 O O . LEU A 1 183 ? -20.404 5.847 17.115 1.00 83.31 183 LEU A O 1
ATOM 1467 N N . ILE A 1 184 ? -20.279 7.444 15.540 1.00 83.88 184 ILE A N 1
ATOM 1468 C CA . ILE A 1 184 ? -19.464 8.374 16.327 1.00 83.88 184 ILE A CA 1
ATOM 1469 C C . ILE A 1 184 ? -19.998 9.803 16.216 1.00 83.88 184 ILE A C 1
ATOM 1471 O O . ILE A 1 184 ? -20.459 10.199 15.140 1.00 83.88 184 ILE A O 1
ATOM 1475 N N . PRO A 1 185 ? -19.902 10.610 17.291 1.00 74.56 185 PRO A N 1
ATOM 1476 C CA . PRO A 1 185 ? -20.373 11.985 17.268 1.00 74.56 185 PRO A CA 1
ATOM 1477 C C . PRO A 1 185 ? -19.686 12.794 16.166 1.00 74.56 185 PRO A C 1
ATOM 1479 O O . PRO A 1 185 ? -18.457 12.906 16.104 1.00 74.56 185 PRO A O 1
ATOM 1482 N N . THR A 1 186 ? -20.488 13.412 15.304 1.00 70.81 186 THR A N 1
ATOM 1483 C CA . THR A 1 186 ? -20.010 14.537 14.505 1.00 70.81 186 THR A CA 1
ATOM 1484 C C . THR A 1 186 ? -19.960 15.714 15.463 1.00 70.81 186 THR A C 1
ATOM 1486 O O . THR A 1 186 ? -20.995 16.098 15.996 1.00 70.81 186 THR A O 1
ATOM 1489 N N . THR A 1 187 ? -18.780 16.263 15.743 1.00 58.84 187 THR A N 1
ATOM 1490 C CA . THR A 1 187 ? -18.631 17.492 16.531 1.00 58.84 187 THR A CA 1
ATOM 1491 C C . THR A 1 187 ? -19.290 18.661 15.794 1.00 58.84 187 THR A C 1
ATOM 1493 O O . THR A 1 187 ? -18.635 19.474 15.151 1.00 58.84 187 THR A O 1
ATOM 1496 N N . ILE A 1 188 ? -20.617 18.744 15.865 1.00 51.50 188 ILE A N 1
ATOM 1497 C CA . ILE A 1 188 ? -21.396 19.926 15.525 1.00 51.50 188 ILE A CA 1
ATOM 1498 C C . ILE A 1 188 ? -21.489 20.738 16.815 1.00 51.50 188 ILE A C 1
ATOM 1500 O O . ILE A 1 188 ? -22.504 20.754 17.497 1.00 51.50 188 ILE A O 1
ATOM 1504 N N . ILE A 1 189 ? -20.390 21.403 17.170 1.00 47.03 189 ILE A N 1
ATOM 1505 C CA . ILE A 1 189 ? -20.458 22.603 18.004 1.00 47.03 189 ILE A CA 1
ATOM 1506 C C . ILE A 1 189 ? -20.092 23.757 17.079 1.00 47.03 189 ILE A C 1
ATOM 1508 O O . ILE A 1 189 ? -18.934 24.136 16.929 1.00 47.03 189 ILE A O 1
ATOM 1512 N N . LYS A 1 190 ? -21.105 24.273 16.386 1.00 39.97 190 LYS A N 1
ATOM 1513 C CA . LYS A 1 190 ? -21.090 25.616 15.810 1.00 39.97 190 LYS A CA 1
ATOM 1514 C C . LYS A 1 190 ? -22.360 26.315 16.272 1.00 39.97 190 LYS A C 1
ATOM 1516 O O . LYS A 1 190 ? -23.393 26.189 15.630 1.00 39.97 190 LYS A O 1
ATOM 1521 N N . ASN A 1 191 ? -22.262 26.976 17.424 1.00 40.19 191 ASN A N 1
ATOM 1522 C CA . ASN A 1 191 ? -22.894 28.253 17.778 1.00 40.19 191 ASN A CA 1
ATOM 1523 C C . ASN A 1 191 ? -24.121 28.668 16.942 1.00 40.19 191 ASN A C 1
ATOM 1525 O O . ASN A 1 191 ? -24.072 29.678 16.242 1.00 40.19 191 ASN A O 1
ATOM 1529 N N . LYS A 1 192 ? -25.220 27.909 16.999 1.00 40.94 192 LYS A N 1
ATOM 1530 C CA . LYS A 1 192 ? -26.480 28.312 16.362 1.00 40.94 192 LYS A CA 1
ATOM 1531 C C . LYS A 1 192 ? -27.715 27.747 17.066 1.00 40.94 192 LYS A C 1
ATOM 1533 O O . LYS A 1 192 ? -28.586 27.207 16.408 1.00 40.94 192 LYS A O 1
ATOM 1538 N N . ILE A 1 193 ? -27.779 27.853 18.397 1.00 39.41 193 ILE A N 1
ATOM 1539 C CA . ILE A 1 193 ? -29.043 27.780 19.162 1.00 39.41 193 ILE A CA 1
ATOM 1540 C C . ILE A 1 193 ? -28.960 28.707 20.395 1.00 39.41 193 ILE A C 1
ATOM 1542 O O . ILE A 1 193 ? -29.234 28.287 21.505 1.00 39.41 193 ILE A O 1
ATOM 1546 N N . ILE A 1 194 ? -28.514 29.956 20.228 1.00 41.12 194 ILE A N 1
ATOM 1547 C CA . ILE A 1 194 ? -28.868 31.091 21.107 1.00 41.12 194 ILE A CA 1
ATOM 1548 C C . ILE A 1 194 ? -28.791 32.331 20.208 1.00 41.12 194 ILE A C 1
ATOM 1550 O O . ILE A 1 194 ? -27.710 32.882 20.042 1.00 41.12 194 ILE A O 1
ATOM 1554 N N . ASN A 1 195 ? -29.877 32.643 19.494 1.00 37.09 195 ASN A N 1
ATOM 1555 C CA . ASN A 1 195 ? -30.245 33.995 19.022 1.00 37.09 195 ASN A CA 1
ATOM 1556 C C . ASN A 1 195 ? -31.447 34.025 18.063 1.00 37.09 195 ASN A C 1
ATOM 1558 O O . ASN A 1 195 ? -31.742 35.080 17.524 1.00 37.09 195 ASN A O 1
ATOM 1562 N N . ASP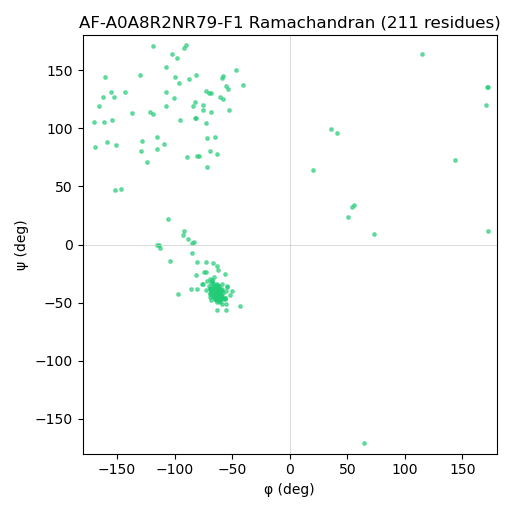 A 1 196 ? -32.199 32.935 17.914 1.00 38.50 196 ASP A N 1
ATOM 1563 C CA . ASP A 1 196 ? -33.541 33.002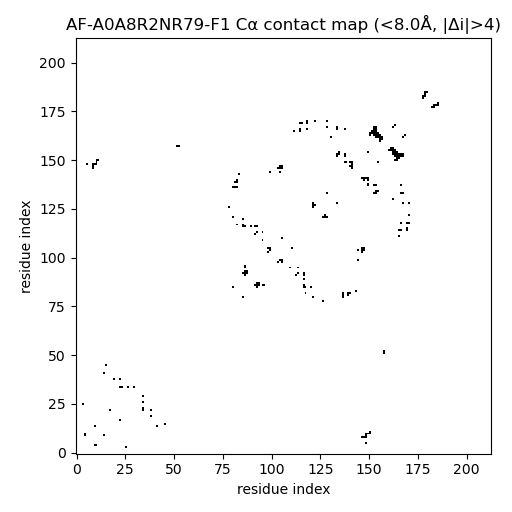 17.327 1.00 38.50 196 ASP A CA 1
ATOM 1564 C C . ASP A 1 196 ? -34.562 32.593 18.388 1.00 38.50 196 ASP A C 1
ATOM 1566 O O . ASP A 1 196 ? -34.934 31.429 18.494 1.00 38.50 196 ASP A O 1
ATOM 1570 N N . ASN A 1 197 ? -34.926 33.555 19.242 1.00 33.50 197 ASN A N 1
ATOM 1571 C CA . ASN A 1 197 ? -36.205 33.603 19.955 1.00 33.50 197 ASN A CA 1
ATOM 1572 C C . ASN A 1 197 ? -36.375 34.971 20.635 1.00 33.50 197 ASN A C 1
ATOM 1574 O O . ASN A 1 197 ? -36.079 35.102 21.818 1.00 33.50 197 ASN A O 1
ATOM 1578 N N . GLN A 1 198 ? -36.863 35.972 19.894 1.00 30.88 198 GLN A N 1
ATOM 1579 C CA . GLN A 1 198 ? -38.060 36.748 20.266 1.00 30.88 198 GLN A CA 1
ATOM 1580 C C . GLN A 1 198 ? -38.561 37.571 19.052 1.00 30.88 198 GLN A C 1
ATOM 1582 O O . GLN A 1 198 ? -37.822 38.419 18.551 1.00 30.88 198 GLN A O 1
ATOM 1587 N N . PRO A 1 199 ? -39.798 37.349 18.569 1.00 34.38 199 PRO A N 1
ATOM 1588 C CA . PRO A 1 199 ? -40.458 38.215 17.595 1.00 34.38 199 PRO A CA 1
ATOM 1589 C C . PRO A 1 199 ? -41.102 39.458 18.243 1.00 34.38 199 PRO A C 1
ATOM 1591 O O . PRO A 1 199 ? -41.627 39.411 19.352 1.00 34.38 199 PRO A O 1
ATOM 1594 N N . ASN A 1 200 ? -41.065 40.560 17.488 1.00 29.97 200 ASN A N 1
ATOM 1595 C CA . ASN A 1 200 ? -41.651 41.880 17.747 1.00 29.97 200 ASN A CA 1
ATOM 1596 C C . ASN A 1 200 ? -43.064 41.875 18.368 1.00 29.97 200 ASN A C 1
ATOM 1598 O O . ASN A 1 200 ? -43.970 41.230 17.842 1.00 29.97 200 ASN A O 1
ATOM 1602 N N . GLN A 1 201 ? -43.292 42.757 19.350 1.00 32.94 201 GLN A N 1
ATOM 1603 C CA . GLN A 1 201 ? -44.601 43.375 19.593 1.00 32.94 201 GLN A CA 1
ATOM 1604 C C . GLN A 1 201 ? -44.481 44.895 19.436 1.00 32.94 201 GLN A C 1
ATOM 1606 O O . GLN A 1 201 ? -43.817 45.575 20.214 1.00 32.94 201 GLN A O 1
ATOM 1611 N N . ILE A 1 202 ? -45.130 45.413 18.395 1.00 34.06 202 ILE A N 1
ATOM 1612 C CA . ILE A 1 202 ? -45.484 46.822 18.240 1.00 34.06 202 ILE A CA 1
ATOM 1613 C C . ILE A 1 202 ? -46.799 47.011 18.999 1.00 34.06 202 ILE A C 1
ATOM 1615 O O . ILE A 1 202 ? -47.793 46.408 18.601 1.00 34.06 202 ILE A O 1
ATOM 1619 N N . LEU A 1 203 ? -46.846 47.873 20.021 1.00 29.72 203 LEU A N 1
ATOM 1620 C CA . LEU A 1 203 ? -48.065 48.637 20.300 1.00 29.72 203 LEU A CA 1
ATOM 1621 C C . LEU A 1 203 ? -47.761 49.951 21.026 1.00 29.72 203 LEU A C 1
ATOM 1623 O O . LEU A 1 203 ? -47.447 49.998 22.211 1.00 29.72 203 LEU A O 1
ATOM 1627 N N . HIS A 1 204 ? -47.896 51.030 20.264 1.00 34.75 204 HIS A N 1
ATOM 1628 C CA . HIS A 1 204 ? -47.994 52.403 20.728 1.00 34.75 204 HIS A CA 1
ATOM 1629 C C . HIS A 1 204 ? -49.459 52.656 21.145 1.00 34.75 204 HIS A C 1
ATOM 1631 O O . HIS A 1 204 ? -50.336 52.722 20.285 1.00 34.75 204 HIS A O 1
ATOM 1637 N N . HIS A 1 205 ? -49.742 52.793 22.442 1.00 31.89 205 HIS A N 1
ATOM 1638 C CA . HIS A 1 205 ? -50.932 53.489 22.965 1.00 31.89 205 HIS A CA 1
ATOM 1639 C C . HIS A 1 205 ? -50.671 53.835 24.439 1.00 31.89 205 HIS A C 1
ATOM 1641 O O . HIS A 1 205 ? -50.491 52.952 25.265 1.00 31.89 205 HIS A O 1
ATOM 1647 N N . ILE A 1 206 ? -50.403 55.100 24.769 1.00 31.50 206 ILE A N 1
ATOM 1648 C CA . ILE A 1 206 ? -51.394 56.004 25.380 1.00 31.50 206 ILE A CA 1
ATOM 1649 C C . ILE A 1 206 ? -52.325 55.267 26.355 1.00 31.50 206 ILE A C 1
ATOM 1651 O O . ILE A 1 206 ? -53.316 54.679 25.928 1.00 31.50 206 ILE A O 1
ATOM 1655 N N . LYS A 1 207 ? -52.030 55.370 27.656 1.00 33.84 207 LYS A N 1
ATOM 1656 C CA . LYS A 1 207 ? -52.914 55.939 28.693 1.00 33.84 207 LYS A CA 1
ATOM 1657 C C . LYS A 1 207 ? -52.331 55.666 30.077 1.00 33.84 207 LYS A C 1
ATOM 1659 O O . LYS A 1 207 ? -52.231 54.517 30.467 1.00 33.84 207 LYS A O 1
ATOM 1664 N N . GLU A 1 208 ? -52.044 56.735 30.808 1.00 35.62 208 GLU A N 1
ATOM 1665 C CA . GLU A 1 208 ? -52.484 56.894 32.196 1.00 35.62 208 GLU A CA 1
ATOM 1666 C C . GLU A 1 208 ? -52.452 58.396 32.525 1.00 35.62 208 GLU A C 1
ATOM 1668 O O . GLU A 1 208 ? -51.457 58.958 32.969 1.00 35.62 208 GLU A O 1
ATOM 1673 N N . GLU A 1 209 ? -53.565 59.075 32.233 1.00 38.38 209 GLU A N 1
ATOM 1674 C CA . GLU A 1 209 ? -54.023 60.136 33.126 1.00 38.38 209 GLU A CA 1
ATOM 1675 C C . GLU A 1 209 ? -54.576 59.450 34.383 1.00 38.38 209 GLU A C 1
ATOM 1677 O O . GLU A 1 209 ? -55.410 58.550 34.253 1.00 38.38 209 GLU A O 1
ATOM 1682 N N . ASN A 1 210 ? -54.189 59.894 35.582 1.00 36.72 210 ASN A N 1
ATOM 1683 C CA . ASN A 1 210 ? -55.083 60.688 36.441 1.00 36.72 210 ASN A CA 1
ATOM 1684 C C . ASN A 1 210 ? -54.525 60.931 37.857 1.00 36.72 210 ASN A C 1
ATOM 1686 O O . ASN A 1 210 ? -54.114 60.004 38.546 1.00 36.72 210 ASN A O 1
ATOM 1690 N N . GLY A 1 211 ? -54.649 62.187 38.310 1.00 37.09 211 GLY A N 1
ATOM 1691 C CA . GLY A 1 211 ? -54.523 62.631 39.708 1.00 37.09 211 GLY A CA 1
ATOM 1692 C C . GLY A 1 211 ? -53.858 64.011 39.822 1.00 37.09 211 GLY A C 1
ATOM 1693 O O . GLY A 1 211 ? -52.657 64.080 40.031 1.00 37.09 211 GLY A O 1
ATOM 1694 N N . LYS A 1 212 ? -54.519 65.129 39.476 1.00 42.62 212 LYS A N 1
ATOM 1695 C CA . LYS A 1 212 ? -55.300 66.001 40.391 1.00 42.62 212 LYS A CA 1
ATOM 1696 C C . LYS A 1 212 ? -54.635 66.236 41.761 1.00 42.62 212 LYS A C 1
ATOM 1698 O O . LYS A 1 212 ? -54.853 65.443 42.670 1.00 42.62 212 LYS A O 1
ATOM 1703 N N . ASN A 1 213 ? -53.908 67.341 41.931 1.00 38.19 213 ASN A N 1
ATOM 1704 C CA . ASN A 1 213 ? -54.387 68.603 42.531 1.00 38.19 213 ASN A CA 1
ATOM 1705 C C . ASN A 1 213 ? -53.280 69.662 42.502 1.00 38.19 213 ASN A C 1
ATOM 1707 O O . ASN A 1 213 ? -52.108 69.278 42.699 1.00 38.19 213 ASN A O 1
#